Protein AF-R1CR45-F1 (afdb_monomer_lite)

Organism: NCBI:txid1304284

Secondary structure (DSSP, 8-state):
------EEEEE-----HHHHHHHHHHHHHHHHHHHSGGGHHHHHHHHHH-SSHHHHHHHHHHHHHHHHHS--SS-HHHHHHHHHHHHHHHHHS-GGGHHHHHHHHHHHHHHHHHTTTSSEEEEEEEEEETTEEP-B--SS-GGG-B--EEEEEE-SSEEEEEEEESSGGG--HHHHHHHHHHHHHHHHTT-SSEEEEEEEESS-HHHHHHHHHHSSS--TTSEEE-HHHHHHHHHTPPP-

Foldseek 3Di:
DDDQKDKDWADDPDDDPLCVVLLVLLLQLLVLCLVPVVCLLVLLVVLVQPLFLVSCVVCVVVSVVVVVPDPDPTDPVSVVSNSVSVNVSSVPDHGVCSQVSSQSSQLSNVCVQQVPVAPDKDAQTWIAINNRTQKDADPVDRVLIDGTFGIWGDDQAETETEHEHQALVPDALSNLVSLVSVVVVCVVSCNHNYYAGAYEYQADLVRNVVSVVVRVHDCVRHDGYYNVNSSVSSVPRDDD

Structure (mmCIF, N/CA/C/O backbone):
data_AF-R1CR45-F1
#
_entry.id   AF-R1CR45-F1
#
loop_
_atom_site.group_PDB
_atom_site.id
_atom_site.type_symbol
_atom_site.label_atom_id
_atom_site.label_alt_id
_atom_site.label_comp_id
_atom_site.label_asym_id
_atom_site.label_entity_id
_atom_site.label_seq_id
_atom_site.pdbx_PDB_ins_code
_atom_site.Cartn_x
_atom_site.Cartn_y
_atom_site.Cartn_z
_atom_site.occupancy
_atom_site.B_iso_or_equiv
_atom_site.auth_seq_id
_atom_site.auth_comp_id
_atom_site.auth_asym_id
_atom_site.auth_atom_id
_atom_site.pdbx_PDB_model_num
ATOM 1 N N . MET A 1 1 ? -22.888 -12.635 28.099 1.00 44.19 1 MET A N 1
ATOM 2 C CA . MET A 1 1 ? -22.660 -12.753 26.644 1.00 44.19 1 MET A CA 1
ATOM 3 C C . MET A 1 1 ? -22.444 -11.341 26.140 1.00 44.19 1 MET A C 1
ATOM 5 O O . MET A 1 1 ? -23.330 -10.531 26.352 1.00 44.19 1 MET A O 1
ATOM 9 N N . GLY A 1 2 ? -21.248 -11.006 25.651 1.00 53.41 2 GLY A N 1
ATOM 10 C CA . GLY A 1 2 ? -20.983 -9.664 25.122 1.00 53.41 2 GLY A CA 1
ATOM 11 C C . GLY A 1 2 ? -21.706 -9.477 23.794 1.00 53.41 2 GLY A C 1
ATOM 12 O O . GLY A 1 2 ? -21.751 -10.423 23.004 1.00 53.41 2 GLY A O 1
ATOM 13 N N . ASP A 1 3 ? -22.284 -8.297 23.580 1.00 60.06 3 ASP A N 1
ATOM 14 C CA . ASP A 1 3 ? -22.956 -7.953 22.331 1.00 60.06 3 ASP A CA 1
ATOM 15 C C . ASP A 1 3 ? -22.027 -8.225 21.144 1.00 60.06 3 ASP A C 1
ATOM 17 O O . ASP A 1 3 ? -20.856 -7.835 21.127 1.00 60.06 3 ASP A O 1
ATOM 21 N N . ILE A 1 4 ? -22.538 -8.965 20.162 1.00 74.00 4 ILE A N 1
ATOM 22 C CA . ILE A 1 4 ? -21.784 -9.293 18.956 1.00 74.00 4 ILE A CA 1
ATOM 23 C C . ILE A 1 4 ? -21.681 -8.010 18.133 1.00 74.00 4 ILE A C 1
ATOM 25 O O . ILE A 1 4 ? -22.675 -7.555 17.574 1.00 74.00 4 ILE A O 1
ATOM 29 N N . CYS A 1 5 ? -20.483 -7.433 18.046 1.00 85.00 5 CYS A N 1
ATOM 30 C CA . CYS A 1 5 ? -20.237 -6.310 17.150 1.00 85.00 5 CYS A CA 1
ATOM 31 C C . CYS A 1 5 ? -20.345 -6.765 15.681 1.00 85.00 5 CYS A C 1
ATOM 33 O O . CYS A 1 5 ? -19.712 -7.747 15.281 1.00 85.00 5 CYS A O 1
ATOM 35 N N . ASP A 1 6 ? -21.151 -6.061 14.880 1.00 92.44 6 ASP A N 1
ATOM 36 C CA . ASP A 1 6 ? -21.314 -6.334 13.447 1.00 92.44 6 ASP A CA 1
ATOM 37 C C . ASP A 1 6 ? -20.309 -5.508 12.638 1.00 92.44 6 ASP A C 1
ATOM 39 O O . ASP A 1 6 ? -20.413 -4.283 12.570 1.00 92.44 6 ASP A O 1
ATOM 43 N N . VAL A 1 7 ? -19.340 -6.181 12.014 1.00 95.62 7 VAL A N 1
ATOM 44 C CA . VAL A 1 7 ? -18.328 -5.555 11.148 1.00 95.62 7 VAL A CA 1
ATOM 45 C C . VAL A 1 7 ? -18.508 -6.021 9.712 1.00 95.62 7 VAL A C 1
ATOM 47 O O . VAL A 1 7 ? -18.335 -7.204 9.417 1.00 95.62 7 VAL A O 1
ATOM 50 N N . LYS A 1 8 ? -18.807 -5.103 8.795 1.00 96.50 8 LYS A N 1
ATOM 51 C CA . LYS A 1 8 ? -18.990 -5.395 7.367 1.00 96.50 8 LYS A CA 1
ATOM 52 C C . LYS A 1 8 ? -17.993 -4.622 6.518 1.00 96.50 8 LYS A C 1
ATOM 54 O O . LYS A 1 8 ? -17.659 -3.476 6.822 1.00 96.50 8 LYS A O 1
ATOM 59 N N . PHE A 1 9 ? -17.569 -5.256 5.431 1.00 96.69 9 PHE A N 1
ATOM 60 C CA . PHE A 1 9 ? -16.786 -4.631 4.374 1.00 96.69 9 PHE A CA 1
ATOM 61 C C . PHE A 1 9 ? -17.651 -4.542 3.125 1.00 96.69 9 PHE A C 1
ATOM 63 O O . PHE A 1 9 ? -18.264 -5.532 2.729 1.00 96.69 9 PHE A O 1
ATOM 70 N N . GLN A 1 10 ? -17.732 -3.351 2.543 1.00 95.56 10 GLN A N 1
ATOM 71 C CA . GLN A 1 10 ? -18.420 -3.133 1.277 1.00 95.56 10 GLN A CA 1
ATOM 72 C C . GLN A 1 10 ? -17.378 -2.775 0.221 1.00 95.56 10 GLN A C 1
ATOM 74 O O . GLN A 1 10 ? -16.795 -1.688 0.262 1.00 95.56 10 GLN A O 1
ATOM 79 N N . GLU A 1 11 ? -17.137 -3.705 -0.700 1.00 89.19 11 GLU A N 1
ATOM 80 C CA . GLU A 1 11 ? -16.249 -3.500 -1.842 1.00 89.19 11 GLU A CA 1
ATOM 81 C C . GLU A 1 11 ? -16.808 -2.426 -2.778 1.00 89.19 11 GLU A C 1
ATOM 83 O O . GLU A 1 11 ? -18.020 -2.296 -2.978 1.00 89.19 11 GLU A O 1
ATOM 88 N N . LEU A 1 12 ? -15.903 -1.627 -3.337 1.00 80.56 12 LEU A N 1
ATOM 89 C CA . LEU A 1 12 ? -16.226 -0.667 -4.380 1.00 80.56 12 LEU A CA 1
ATOM 90 C C . LEU A 1 12 ? -15.736 -1.247 -5.705 1.00 80.56 12 LEU A C 1
ATOM 92 O O . LEU A 1 12 ? -14.581 -1.070 -6.085 1.00 80.56 12 LEU A O 1
ATOM 96 N N . ASP A 1 13 ? -16.625 -1.959 -6.393 1.00 55.78 13 ASP A N 1
ATOM 97 C CA . ASP A 1 13 ? -16.358 -2.652 -7.659 1.00 55.78 13 ASP A CA 1
ATOM 98 C C . ASP A 1 13 ? -16.165 -1.693 -8.844 1.00 55.78 13 ASP A C 1
ATOM 100 O O . ASP A 1 13 ? -16.895 -1.737 -9.831 1.00 55.78 13 ASP A O 1
ATOM 104 N N . TYR A 1 14 ? -15.177 -0.799 -8.793 1.00 57.75 14 TYR A N 1
ATOM 105 C CA . TYR A 1 14 ? -14.878 0.077 -9.925 1.00 57.75 14 TYR A CA 1
ATOM 106 C C . TYR A 1 14 ? -13.377 0.307 -10.085 1.00 57.75 14 TYR A C 1
ATOM 108 O O . TYR A 1 14 ? -12.832 1.349 -9.726 1.00 57.75 14 TYR A O 1
ATOM 116 N N . LEU A 1 15 ? -12.706 -0.652 -10.729 1.00 63.34 15 LEU A N 1
ATOM 117 C CA . LEU A 1 15 ? -11.542 -0.311 -11.543 1.00 63.34 15 LEU A CA 1
ATOM 118 C C . LEU A 1 15 ? -12.044 0.192 -12.905 1.00 63.34 15 LEU A C 1
ATOM 120 O O . LEU A 1 15 ? -12.766 -0.552 -13.586 1.00 63.34 15 LEU A O 1
ATOM 124 N N . PRO A 1 16 ? -11.666 1.415 -13.320 1.00 65.00 16 PRO A N 1
ATOM 125 C CA . PRO A 1 16 ? -11.891 1.898 -14.677 1.00 65.00 16 PRO A CA 1
ATOM 126 C C . PRO A 1 16 ? -11.477 0.860 -15.731 1.00 65.00 16 PRO A C 1
ATOM 128 O O . PRO A 1 16 ? -10.533 0.090 -15.531 1.00 65.00 16 PRO A O 1
ATOM 131 N N . ILE A 1 17 ? -12.211 0.798 -16.846 1.00 67.25 17 ILE A N 1
ATOM 132 C CA . ILE A 1 17 ? -12.040 -0.235 -17.887 1.00 67.25 17 ILE A CA 1
ATOM 133 C C . ILE A 1 17 ? -10.598 -0.265 -18.421 1.00 67.25 17 ILE A C 1
ATOM 135 O O . ILE A 1 17 ? -10.048 -1.337 -18.665 1.00 67.25 17 ILE A O 1
ATOM 139 N N . ASP A 1 18 ? -9.968 0.900 -18.543 1.00 69.38 18 ASP A N 1
ATOM 140 C CA . ASP A 1 18 ? -8.575 1.066 -18.964 1.00 69.38 18 ASP A CA 1
ATOM 141 C C . ASP A 1 18 ? -7.551 0.558 -17.930 1.00 69.38 18 ASP A C 1
ATOM 143 O O . ASP A 1 18 ? -6.447 0.159 -18.300 1.00 69.38 18 ASP A O 1
ATOM 147 N N . ILE A 1 19 ? -7.926 0.484 -16.649 1.00 72.50 19 ILE A N 1
ATOM 148 C CA . ILE A 1 19 ? -7.092 -0.050 -15.564 1.00 72.50 19 ILE A CA 1
ATOM 149 C C . ILE A 1 19 ? -7.188 -1.577 -15.465 1.00 72.50 19 ILE A C 1
ATOM 151 O O . ILE A 1 19 ? -6.192 -2.222 -15.123 1.00 72.50 19 ILE A O 1
ATOM 155 N N . ARG A 1 20 ? -8.326 -2.185 -15.838 1.00 74.81 20 ARG A N 1
ATOM 156 C CA . ARG A 1 20 ? -8.496 -3.656 -15.837 1.00 74.81 20 ARG A CA 1
ATOM 157 C C . ARG A 1 20 ? -7.417 -4.373 -16.648 1.00 74.81 20 ARG A C 1
ATOM 159 O O . ARG A 1 20 ? -7.014 -5.479 -16.297 1.00 74.81 20 ARG A O 1
ATOM 166 N N . TYR A 1 21 ? -6.910 -3.730 -17.699 1.00 72.44 21 TYR A N 1
ATOM 167 C CA . TYR A 1 21 ? -5.845 -4.281 -18.531 1.00 72.44 21 TYR A CA 1
ATOM 168 C C . TYR A 1 21 ? -4.534 -4.521 -17.753 1.00 72.44 21 TYR A C 1
ATOM 170 O O . TYR A 1 21 ? -3.822 -5.490 -18.021 1.00 72.44 21 TYR A O 1
ATOM 178 N N . PHE A 1 22 ? -4.218 -3.688 -16.757 1.00 83.88 22 PHE A N 1
ATOM 179 C CA . PHE A 1 22 ? -2.992 -3.822 -15.958 1.00 83.88 22 PHE A CA 1
ATOM 180 C C . PHE A 1 22 ? -3.184 -4.633 -14.674 1.00 83.88 22 PHE A C 1
ATOM 182 O O . PHE A 1 22 ? -2.195 -5.003 -14.041 1.00 83.88 22 PHE A O 1
ATOM 189 N N . ASP A 1 23 ? -4.427 -4.967 -14.323 1.00 88.19 23 ASP A N 1
ATOM 190 C CA . ASP A 1 23 ? -4.768 -5.735 -13.124 1.00 88.19 23 ASP A CA 1
ATOM 191 C C . ASP A 1 23 ? -4.048 -7.088 -13.081 1.00 88.19 23 ASP A C 1
ATOM 193 O O . ASP A 1 23 ? -3.331 -7.407 -12.132 1.00 88.19 23 ASP A O 1
ATOM 197 N N . LYS A 1 24 ? -4.145 -7.846 -14.181 1.00 90.75 24 LYS A N 1
ATOM 198 C CA . LYS A 1 24 ? -3.493 -9.153 -14.323 1.00 90.75 24 LYS A CA 1
ATOM 199 C C . LYS A 1 24 ? -1.975 -9.059 -14.160 1.00 90.75 24 LYS A C 1
ATOM 201 O O . LYS A 1 24 ? -1.372 -9.898 -13.500 1.00 90.75 24 LYS A O 1
ATOM 206 N N . ARG A 1 25 ? -1.354 -8.027 -14.735 1.00 92.94 25 ARG A N 1
ATOM 207 C CA . ARG A 1 25 ? 0.098 -7.817 -14.645 1.00 92.94 25 ARG A CA 1
ATOM 208 C C . ARG A 1 25 ? 0.526 -7.467 -13.223 1.00 92.94 25 ARG A C 1
ATOM 210 O O . ARG A 1 25 ? 1.499 -8.024 -12.725 1.00 92.94 25 ARG A O 1
ATOM 217 N N . ALA A 1 26 ? -0.236 -6.612 -12.541 1.00 95.44 26 ALA A N 1
ATOM 218 C CA . ALA A 1 26 ? 0.025 -6.271 -11.148 1.00 95.44 26 ALA A CA 1
ATOM 219 C C . ALA A 1 26 ? -0.078 -7.505 -10.232 1.00 95.44 26 ALA A C 1
ATOM 221 O O . ALA A 1 26 ? 0.800 -7.720 -9.396 1.00 95.44 26 ALA A O 1
ATOM 222 N N . ARG A 1 27 ? -1.081 -8.368 -10.453 1.00 95.06 27 ARG A N 1
ATOM 223 C CA . ARG A 1 27 ? -1.223 -9.659 -9.757 1.00 95.06 27 ARG A CA 1
ATOM 224 C C . ARG A 1 27 ? -0.060 -10.613 -10.032 1.00 95.06 27 ARG A C 1
ATOM 226 O O . ARG A 1 27 ? 0.447 -11.218 -9.092 1.00 95.06 27 ARG A O 1
ATOM 233 N N . ASN A 1 28 ? 0.391 -10.724 -11.284 1.00 95.38 28 ASN A N 1
ATOM 234 C CA . ASN A 1 28 ? 1.543 -11.558 -11.641 1.00 95.38 28 ASN A CA 1
ATOM 235 C C . ASN A 1 28 ? 2.809 -11.106 -10.900 1.00 95.38 28 ASN A C 1
ATOM 237 O O . ASN A 1 28 ? 3.480 -11.921 -10.269 1.00 95.38 28 ASN A O 1
ATOM 241 N N . ILE A 1 29 ? 3.098 -9.800 -10.918 1.00 97.31 29 ILE A N 1
ATOM 242 C CA . ILE A 1 29 ? 4.229 -9.212 -10.184 1.00 97.31 29 ILE A CA 1
ATOM 243 C C . ILE A 1 29 ? 4.114 -9.524 -8.688 1.00 97.31 29 ILE A C 1
ATOM 245 O O . ILE A 1 29 ? 5.088 -9.947 -8.064 1.00 97.31 29 ILE A O 1
ATOM 249 N N . ALA A 1 30 ? 2.922 -9.352 -8.115 1.00 96.81 30 ALA A N 1
ATOM 250 C CA . ALA A 1 30 ? 2.678 -9.640 -6.710 1.00 96.81 30 ALA A CA 1
ATOM 251 C C . ALA A 1 30 ? 2.863 -11.122 -6.354 1.00 96.81 30 ALA A C 1
ATOM 253 O O . ALA A 1 30 ? 3.394 -11.408 -5.281 1.00 96.81 30 ALA A O 1
ATOM 254 N N . SER A 1 31 ? 2.464 -12.055 -7.226 1.00 95.25 31 SER A N 1
ATOM 255 C CA . SER A 1 31 ? 2.688 -13.498 -7.032 1.00 95.25 31 SER A CA 1
ATOM 256 C C . SER A 1 31 ? 4.176 -13.814 -6.945 1.00 95.25 31 SER A C 1
ATOM 258 O O . SER A 1 31 ? 4.618 -14.394 -5.959 1.00 95.25 31 SER A O 1
ATOM 260 N N . ILE A 1 32 ? 4.968 -13.323 -7.907 1.00 95.69 32 ILE A N 1
ATOM 261 C CA . ILE A 1 32 ? 6.421 -13.550 -7.949 1.00 95.69 32 ILE A CA 1
ATOM 262 C C . ILE A 1 32 ? 7.095 -13.053 -6.658 1.00 95.69 32 ILE A C 1
ATOM 264 O O . ILE A 1 32 ? 7.976 -13.715 -6.111 1.00 95.69 32 ILE A O 1
ATOM 268 N N . VAL A 1 33 ? 6.674 -11.893 -6.142 1.00 95.56 33 VAL A N 1
ATOM 269 C CA . VAL A 1 33 ? 7.218 -11.337 -4.890 1.00 95.56 33 VAL A CA 1
ATOM 270 C C . VAL A 1 33 ? 6.751 -12.105 -3.652 1.00 95.56 33 VAL A C 1
ATOM 272 O O . VAL A 1 33 ? 7.513 -12.206 -2.696 1.00 95.56 33 VAL A O 1
ATOM 275 N N . ASN A 1 34 ? 5.536 -12.654 -3.645 1.00 93.25 34 ASN A N 1
ATOM 276 C CA . ASN A 1 34 ? 5.071 -13.492 -2.537 1.00 93.25 34 ASN A CA 1
ATOM 277 C C . ASN A 1 34 ? 5.751 -14.875 -2.527 1.00 93.25 34 ASN A C 1
ATOM 279 O O . ASN A 1 34 ? 5.965 -15.425 -1.452 1.00 93.25 34 ASN A O 1
ATOM 283 N N . GLU A 1 35 ? 6.154 -15.402 -3.689 1.00 92.69 35 GLU A N 1
ATOM 284 C CA . GLU A 1 35 ? 6.944 -16.639 -3.811 1.00 92.69 35 GLU A CA 1
ATOM 285 C C . GLU A 1 35 ? 8.398 -16.472 -3.326 1.00 92.69 35 GLU A C 1
ATOM 287 O O . GLU A 1 35 ? 8.987 -17.407 -2.786 1.00 92.69 35 GLU A O 1
ATOM 292 N N . ASP A 1 36 ? 8.991 -15.284 -3.489 1.00 92.56 36 ASP A N 1
ATOM 293 C CA . ASP A 1 36 ? 10.288 -14.929 -2.897 1.00 92.56 36 ASP A CA 1
ATOM 294 C C . ASP A 1 36 ? 10.225 -13.536 -2.239 1.00 92.56 36 ASP A C 1
ATOM 296 O O . ASP A 1 36 ? 10.583 -12.528 -2.864 1.00 92.56 36 ASP A O 1
ATOM 300 N N . PRO A 1 37 ? 9.838 -13.450 -0.948 1.00 91.69 37 PRO A N 1
ATOM 301 C CA . PRO A 1 37 ? 9.696 -12.184 -0.222 1.00 91.69 37 PRO A CA 1
ATOM 302 C C . PRO A 1 37 ? 10.946 -11.296 -0.199 1.00 91.69 37 PRO A C 1
ATOM 304 O O . PRO A 1 37 ? 10.861 -10.092 0.066 1.00 91.69 37 PRO A O 1
ATOM 307 N N . LYS A 1 38 ? 12.138 -11.842 -0.483 1.00 91.12 38 LYS A N 1
ATOM 308 C CA . LYS A 1 38 ? 13.369 -11.040 -0.590 1.00 91.12 38 LYS A CA 1
ATOM 309 C C . LYS A 1 38 ? 13.331 -10.112 -1.806 1.00 91.12 38 LYS A C 1
ATOM 311 O O . LYS A 1 38 ? 14.014 -9.082 -1.796 1.00 91.12 38 LYS A O 1
ATOM 316 N N . LEU A 1 39 ? 12.528 -10.440 -2.820 1.00 94.31 39 LEU A N 1
ATOM 317 C CA . LEU A 1 39 ? 12.306 -9.613 -4.001 1.00 94.31 39 LEU A CA 1
ATOM 318 C C . LEU A 1 39 ? 11.512 -8.343 -3.700 1.00 94.31 39 LEU A C 1
ATOM 320 O O . LEU A 1 39 ? 11.612 -7.396 -4.480 1.00 94.31 39 LEU A O 1
ATOM 324 N N . LEU A 1 40 ? 10.829 -8.242 -2.550 1.00 95.94 40 LEU A N 1
ATOM 325 C CA . LEU A 1 40 ? 10.155 -7.001 -2.161 1.00 95.94 40 LEU A CA 1
ATOM 326 C C . LEU A 1 40 ? 11.134 -5.821 -2.167 1.00 95.94 40 LEU A C 1
ATOM 328 O O . LEU A 1 40 ? 10.781 -4.743 -2.625 1.00 95.94 40 LEU A O 1
ATOM 332 N N . LYS A 1 41 ? 12.394 -6.025 -1.753 1.00 94.25 41 LYS A N 1
ATOM 333 C CA . LYS A 1 41 ? 13.409 -4.963 -1.794 1.00 94.25 41 LYS A CA 1
ATOM 334 C C . LYS A 1 41 ? 13.682 -4.467 -3.219 1.00 94.25 41 LYS A C 1
ATOM 336 O O . LYS A 1 41 ? 13.771 -3.257 -3.420 1.00 94.25 41 LYS A O 1
ATOM 341 N N . VAL A 1 42 ? 13.805 -5.390 -4.177 1.00 95.12 42 VAL A N 1
ATOM 342 C CA . VAL A 1 42 ? 14.004 -5.082 -5.605 1.00 95.12 42 VAL A CA 1
ATOM 343 C C . VAL A 1 42 ? 12.788 -4.338 -6.147 1.00 95.12 42 VAL A C 1
ATOM 345 O O . VAL A 1 42 ? 12.936 -3.289 -6.770 1.00 95.12 42 VAL A O 1
ATOM 348 N N . LEU A 1 43 ? 11.589 -4.845 -5.850 1.00 97.38 43 LEU A N 1
ATOM 349 C CA . LEU A 1 43 ? 10.337 -4.228 -6.267 1.00 97.38 43 LEU A CA 1
ATOM 350 C C . LEU A 1 43 ? 10.194 -2.810 -5.698 1.00 97.38 43 LEU A C 1
ATOM 352 O O . LEU A 1 43 ? 9.872 -1.890 -6.440 1.00 97.38 43 LEU A O 1
ATOM 356 N N . SER A 1 44 ? 10.472 -2.604 -4.409 1.00 97.56 44 SER A N 1
ATOM 357 C CA . SER A 1 44 ? 10.426 -1.278 -3.787 1.00 97.56 44 SER A CA 1
ATOM 358 C C . SER A 1 44 ? 11.379 -0.298 -4.466 1.00 97.56 44 SER A C 1
ATOM 360 O O . SER A 1 44 ? 10.983 0.821 -4.774 1.00 97.56 44 SER A O 1
ATOM 362 N N . GLU A 1 45 ? 12.626 -0.714 -4.719 1.00 95.62 45 GLU A N 1
ATOM 363 C CA . GLU A 1 45 ? 13.622 0.109 -5.419 1.00 95.62 45 GLU A CA 1
ATOM 364 C C . GLU A 1 45 ? 13.116 0.502 -6.814 1.00 95.62 45 GLU A C 1
ATOM 366 O O . GLU A 1 45 ? 13.170 1.675 -7.178 1.00 95.62 45 GLU A O 1
ATOM 371 N N . PHE A 1 46 ? 12.552 -0.453 -7.556 1.00 97.50 46 PHE A N 1
ATOM 372 C CA . PHE A 1 46 ? 11.978 -0.207 -8.875 1.00 97.50 46 PHE A CA 1
ATOM 373 C C . PHE A 1 46 ? 10.790 0.768 -8.825 1.00 97.50 46 PHE A C 1
ATOM 375 O O . PHE A 1 46 ? 10.798 1.791 -9.510 1.00 97.50 46 PHE A O 1
ATOM 382 N N . LEU A 1 47 ? 9.776 0.490 -7.998 1.00 97.81 47 LEU A N 1
ATOM 383 C CA . LEU A 1 47 ? 8.550 1.292 -7.947 1.00 97.81 47 LEU A CA 1
ATOM 384 C C . LEU A 1 47 ? 8.798 2.704 -7.406 1.00 97.81 47 LEU A C 1
ATOM 386 O O . LEU A 1 47 ? 8.084 3.626 -7.793 1.00 97.81 47 LEU A O 1
ATOM 390 N N . LEU A 1 48 ? 9.789 2.910 -6.538 1.00 97.00 48 LEU A N 1
ATOM 391 C CA . LEU A 1 48 ? 10.173 4.249 -6.075 1.00 97.00 48 LEU A CA 1
ATOM 392 C C . LEU A 1 48 ? 10.947 5.029 -7.148 1.00 97.00 48 LEU A C 1
ATOM 394 O O . LEU A 1 48 ? 10.791 6.242 -7.252 1.00 97.00 48 LEU A O 1
ATOM 398 N N . LEU A 1 49 ? 11.754 4.342 -7.960 1.00 96.56 49 LEU A N 1
ATOM 399 C CA . LEU A 1 49 ? 12.595 4.964 -8.980 1.00 96.56 49 LEU A CA 1
ATOM 400 C C . LEU A 1 49 ? 11.827 5.337 -10.255 1.00 96.56 49 LEU A C 1
ATOM 402 O O . LEU A 1 49 ? 12.034 6.406 -10.833 1.00 96.56 49 LEU A O 1
ATOM 406 N N . PHE A 1 50 ? 10.954 4.444 -10.713 1.00 97.31 50 PHE A N 1
ATOM 407 C CA . PHE A 1 50 ? 10.281 4.546 -12.003 1.00 97.31 50 PHE A CA 1
ATOM 408 C C . PHE A 1 50 ? 8.855 5.072 -11.839 1.00 97.31 50 PHE A C 1
ATOM 410 O O . PHE A 1 50 ? 7.869 4.345 -11.968 1.00 97.31 50 PHE A O 1
ATOM 417 N N . THR A 1 51 ? 8.767 6.370 -11.550 1.00 95.88 51 THR A N 1
ATOM 418 C CA . THR A 1 51 ? 7.510 7.119 -11.377 1.00 95.88 51 THR A CA 1
ATOM 419 C C . THR A 1 51 ? 6.857 7.543 -12.694 1.00 95.88 51 THR A C 1
ATOM 421 O O . THR A 1 51 ? 5.684 7.895 -12.695 1.00 95.88 51 THR A O 1
ATOM 424 N N . ASN A 1 52 ? 7.599 7.511 -13.805 1.00 95.62 52 ASN A N 1
ATOM 425 C CA . ASN A 1 52 ? 7.123 7.840 -15.149 1.00 95.62 52 ASN A CA 1
ATOM 426 C C . ASN A 1 52 ? 7.969 7.127 -16.229 1.00 95.62 52 ASN A C 1
ATOM 428 O O . ASN A 1 52 ? 9.036 6.562 -15.955 1.00 95.62 52 ASN A O 1
ATOM 432 N N . LYS A 1 53 ? 7.502 7.169 -17.478 1.00 94.31 53 LYS A N 1
ATOM 433 C CA . LYS A 1 53 ? 8.119 6.575 -18.672 1.00 94.31 53 LYS A CA 1
ATOM 434 C C . LYS A 1 53 ? 9.473 7.166 -19.001 1.00 94.31 53 LYS A C 1
ATOM 436 O O . LYS A 1 53 ? 10.328 6.440 -19.501 1.00 94.31 53 LYS A O 1
ATOM 441 N N . ILE A 1 54 ? 9.664 8.463 -18.774 1.00 95.31 54 ILE A N 1
ATOM 442 C CA . ILE A 1 54 ? 10.923 9.149 -19.081 1.00 95.31 54 ILE A CA 1
ATOM 443 C C . ILE A 1 54 ? 12.034 8.567 -18.201 1.00 95.31 54 ILE A C 1
ATOM 445 O O . ILE A 1 54 ? 13.066 8.127 -18.715 1.00 95.31 54 ILE A O 1
ATOM 449 N N . ASN A 1 55 ? 11.783 8.461 -16.895 1.00 94.25 55 ASN A N 1
ATOM 450 C CA . ASN A 1 55 ? 12.682 7.830 -15.930 1.00 94.25 55 ASN A CA 1
ATOM 451 C C . ASN A 1 55 ? 12.929 6.358 -16.273 1.00 94.25 55 ASN A C 1
ATOM 453 O O . ASN A 1 55 ? 14.071 5.903 -16.247 1.00 94.25 55 ASN A O 1
ATOM 457 N N . PHE A 1 56 ? 11.878 5.620 -16.638 1.00 97.25 56 PHE A N 1
ATOM 458 C CA . PHE A 1 56 ? 11.995 4.220 -17.046 1.00 97.25 56 PHE A CA 1
ATOM 459 C C . PHE A 1 56 ? 12.898 4.038 -18.271 1.00 97.25 56 PHE A C 1
ATOM 461 O O . PHE A 1 56 ? 13.910 3.345 -18.188 1.00 97.25 56 PHE A O 1
ATOM 468 N N . LYS A 1 57 ? 12.603 4.720 -19.383 1.00 95.94 57 LYS A N 1
ATOM 469 C CA . LYS A 1 57 ? 13.361 4.590 -20.638 1.00 95.94 57 LYS A CA 1
ATOM 470 C C . LYS A 1 57 ? 14.831 4.978 -20.484 1.00 95.94 57 LYS A C 1
ATOM 472 O O . LYS A 1 57 ? 15.694 4.325 -21.059 1.00 95.94 57 LYS A O 1
ATOM 477 N N . SER A 1 58 ? 15.115 6.022 -19.708 1.00 96.38 58 SER A N 1
ATOM 478 C CA . SER A 1 58 ? 16.479 6.534 -19.541 1.00 96.38 58 SER A CA 1
ATOM 479 C C . SER A 1 58 ? 17.332 5.724 -18.561 1.00 96.38 58 SER A C 1
ATOM 481 O O . SER A 1 58 ? 18.551 5.691 -18.711 1.00 96.38 58 SER A O 1
ATOM 483 N N . ARG A 1 59 ? 16.731 5.070 -17.554 1.00 97.00 59 ARG A N 1
ATOM 484 C CA . ARG A 1 59 ? 17.490 4.481 -16.432 1.00 97.00 59 ARG A CA 1
ATOM 485 C C . ARG A 1 59 ? 17.342 2.970 -16.279 1.00 97.00 59 ARG A C 1
ATOM 487 O O . ARG A 1 59 ? 18.147 2.382 -15.562 1.00 97.00 59 ARG A O 1
ATOM 494 N N . PHE A 1 60 ? 16.376 2.328 -16.943 1.00 96.94 60 PHE A N 1
ATOM 495 C CA . PHE A 1 60 ? 16.112 0.894 -16.758 1.00 96.94 60 PHE A CA 1
ATOM 496 C C . PHE A 1 60 ? 17.330 0.012 -17.051 1.00 96.94 60 PHE A C 1
ATOM 498 O O . PHE A 1 60 ? 17.650 -0.859 -16.247 1.00 96.94 60 PHE A O 1
ATOM 505 N N . LYS A 1 61 ? 18.038 0.258 -18.165 1.00 95.94 61 LYS A N 1
ATOM 506 C CA . LYS A 1 61 ? 19.224 -0.528 -18.544 1.00 95.94 61 LYS A CA 1
ATOM 507 C C . LYS A 1 61 ? 20.284 -0.504 -17.439 1.00 95.94 61 LYS A C 1
ATOM 509 O O . LYS A 1 61 ? 20.689 -1.559 -16.964 1.00 95.94 61 LYS A O 1
ATOM 514 N N . LYS A 1 62 ? 20.638 0.698 -16.975 1.00 95.19 62 LYS A N 1
ATOM 515 C CA . LYS A 1 62 ? 21.605 0.899 -15.892 1.00 95.19 62 LYS A CA 1
ATOM 516 C C . LYS A 1 62 ? 21.145 0.245 -14.585 1.00 95.19 62 LYS A C 1
ATOM 518 O O . LYS A 1 62 ? 21.920 -0.456 -13.953 1.00 95.19 62 LYS A O 1
ATOM 523 N N . TRP A 1 63 ? 19.877 0.419 -14.207 1.00 95.38 63 TRP A N 1
ATOM 524 C CA . TRP A 1 63 ? 19.310 -0.218 -13.012 1.00 95.38 63 TRP A CA 1
ATOM 525 C C . TRP A 1 63 ? 19.394 -1.752 -13.076 1.00 95.38 63 TRP A C 1
ATOM 527 O O . TRP A 1 63 ? 19.766 -2.394 -12.096 1.00 95.38 63 TRP A O 1
ATOM 537 N N . LYS A 1 64 ? 19.095 -2.348 -14.238 1.00 94.06 64 LYS A N 1
ATOM 538 C CA . LYS A 1 64 ? 19.185 -3.799 -14.449 1.00 94.06 64 LYS A CA 1
ATOM 539 C C . LYS A 1 64 ? 20.631 -4.300 -14.346 1.00 94.06 64 LYS A C 1
ATOM 541 O O . LYS A 1 64 ? 20.864 -5.319 -13.704 1.00 94.06 64 LYS A O 1
ATOM 546 N N . GLU A 1 65 ? 21.584 -3.590 -14.949 1.00 91.81 65 GLU A N 1
ATOM 547 C CA . GLU A 1 65 ? 23.018 -3.905 -14.860 1.00 91.81 65 GLU A CA 1
ATOM 548 C C . GLU A 1 65 ? 23.515 -3.825 -13.408 1.00 91.81 65 GLU A C 1
ATOM 550 O O . GLU A 1 65 ? 24.156 -4.753 -12.919 1.00 91.81 65 GLU A O 1
ATOM 555 N N . GLU A 1 66 ? 23.145 -2.768 -12.678 1.00 90.00 66 GLU A N 1
ATOM 556 C CA . GLU A 1 66 ? 23.485 -2.602 -11.260 1.00 90.00 66 GLU A CA 1
ATOM 557 C C . GLU A 1 66 ? 22.929 -3.739 -10.396 1.00 90.00 66 GLU A C 1
ATOM 559 O O . GLU A 1 66 ? 23.627 -4.224 -9.507 1.00 90.00 66 GLU A O 1
ATOM 564 N N . LEU A 1 67 ? 21.709 -4.214 -10.664 1.00 87.19 67 LEU A N 1
ATOM 565 C CA . LEU A 1 67 ? 21.138 -5.352 -9.940 1.00 87.19 67 LEU A CA 1
ATOM 566 C C . LEU A 1 67 ? 21.922 -6.651 -10.141 1.00 87.19 67 LEU A C 1
ATOM 568 O O . LEU A 1 67 ? 22.084 -7.401 -9.179 1.00 87.19 67 LEU A O 1
ATOM 572 N N . GLN A 1 68 ? 22.418 -6.911 -11.353 1.00 80.75 68 GLN A N 1
ATOM 573 C CA . GLN A 1 68 ? 23.179 -8.126 -11.669 1.00 80.75 68 GLN A CA 1
ATOM 574 C C . GLN A 1 68 ? 24.532 -8.183 -10.951 1.00 80.75 68 GLN A C 1
ATOM 576 O O . GLN A 1 68 ? 25.036 -9.270 -10.671 1.00 80.75 68 GLN A O 1
ATOM 581 N N . LEU A 1 69 ? 25.109 -7.025 -10.621 1.00 79.19 69 LEU A N 1
ATOM 582 C CA . LEU A 1 69 ? 26.377 -6.931 -9.893 1.00 79.19 69 LEU A CA 1
ATOM 583 C C . LEU A 1 69 ? 26.232 -7.251 -8.400 1.00 79.19 69 LEU A C 1
ATOM 585 O O . LEU A 1 69 ? 27.220 -7.565 -7.731 1.00 79.19 69 LEU A O 1
ATOM 589 N N . ILE A 1 70 ? 25.018 -7.183 -7.850 1.00 75.00 70 ILE A N 1
ATOM 590 C CA . ILE A 1 70 ? 24.801 -7.438 -6.429 1.00 75.00 70 ILE A CA 1
ATOM 591 C C . ILE A 1 70 ? 24.632 -8.946 -6.226 1.00 75.00 70 ILE A C 1
ATOM 593 O O . ILE A 1 70 ? 23.626 -9.533 -6.619 1.00 75.00 70 ILE A O 1
ATOM 597 N N . LYS A 1 71 ? 25.580 -9.579 -5.521 1.00 63.16 71 LYS A N 1
ATOM 598 C CA . LYS A 1 71 ? 25.383 -10.930 -4.972 1.00 63.16 71 LYS A CA 1
ATOM 599 C C . LYS A 1 71 ? 24.227 -10.881 -3.978 1.00 63.16 71 LYS A C 1
ATOM 601 O O . LYS A 1 71 ? 24.387 -10.381 -2.864 1.00 63.16 71 LYS A O 1
ATOM 606 N N . ARG A 1 72 ? 23.050 -11.363 -4.371 1.00 66.19 72 ARG A N 1
ATOM 607 C CA . ARG A 1 72 ? 21.870 -11.372 -3.506 1.00 66.19 72 ARG A CA 1
ATOM 608 C C . ARG A 1 72 ? 21.341 -12.801 -3.299 1.00 66.19 72 ARG A C 1
ATOM 610 O O . ARG A 1 72 ? 21.434 -13.622 -4.205 1.00 66.19 72 ARG A O 1
ATOM 617 N N . PRO A 1 73 ? 20.776 -13.113 -2.117 1.00 65.06 73 PRO A N 1
ATOM 618 C CA . PRO A 1 73 ? 20.338 -14.461 -1.751 1.00 65.06 73 PRO A CA 1
ATOM 619 C C . PRO A 1 73 ? 18.905 -14.781 -2.227 1.00 65.06 73 PRO A C 1
ATOM 621 O O . PRO A 1 73 ? 18.117 -15.305 -1.434 1.00 65.06 73 PRO A O 1
ATOM 624 N N . HIS A 1 74 ? 18.533 -14.402 -3.454 1.00 69.62 74 HIS A N 1
ATOM 625 C CA . HIS A 1 74 ? 17.217 -14.703 -4.053 1.00 69.62 74 HIS A CA 1
ATOM 626 C C . HIS A 1 74 ? 17.298 -15.853 -5.049 1.00 69.62 74 HIS A C 1
ATOM 628 O O . HIS A 1 74 ? 18.376 -16.159 -5.562 1.00 69.62 74 HIS A O 1
ATOM 634 N N . ASN A 1 75 ? 16.142 -16.427 -5.381 1.00 78.25 75 ASN A N 1
ATOM 635 C CA . ASN A 1 75 ? 16.040 -17.315 -6.529 1.00 78.25 75 ASN A CA 1
ATOM 636 C C . ASN A 1 75 ? 16.240 -16.506 -7.828 1.00 78.25 75 ASN A C 1
ATOM 638 O O . ASN A 1 75 ? 15.487 -15.570 -8.113 1.00 78.25 75 ASN A O 1
ATOM 642 N N . LYS A 1 76 ? 17.266 -16.866 -8.611 1.00 80.69 76 LYS A N 1
ATOM 643 C CA . LYS A 1 76 ? 17.616 -16.191 -9.868 1.00 80.69 76 LYS A CA 1
ATOM 644 C C . LYS A 1 76 ? 16.455 -16.203 -10.866 1.00 80.69 76 LYS A C 1
ATOM 646 O O . LYS A 1 76 ? 16.175 -15.167 -11.461 1.00 80.69 76 LYS A O 1
ATOM 651 N N . ASP A 1 77 ? 15.728 -17.313 -10.962 1.00 87.12 77 ASP A N 1
ATOM 652 C CA . ASP A 1 77 ? 14.614 -17.455 -11.902 1.00 87.12 77 ASP A CA 1
ATOM 653 C C . ASP A 1 77 ? 13.461 -16.513 -11.542 1.00 87.12 77 ASP A C 1
ATOM 655 O O . ASP A 1 77 ? 12.878 -15.872 -12.415 1.00 87.12 77 ASP A O 1
ATOM 659 N N . ASN A 1 78 ? 13.154 -16.365 -10.248 1.00 90.62 78 ASN A N 1
ATOM 660 C CA . ASN A 1 78 ? 12.110 -15.442 -9.796 1.00 90.62 78 ASN A CA 1
ATOM 661 C C . ASN A 1 78 ? 12.525 -13.979 -9.994 1.00 90.62 78 ASN A C 1
ATOM 663 O O . ASN A 1 78 ? 11.690 -13.146 -10.348 1.00 90.62 78 ASN A O 1
ATOM 667 N N . MET A 1 79 ? 13.811 -13.657 -9.827 1.00 91.75 79 MET A N 1
ATOM 668 C CA . MET A 1 79 ? 14.325 -12.322 -10.132 1.00 91.75 79 MET A CA 1
ATOM 669 C C . MET A 1 79 ? 14.214 -11.996 -11.628 1.00 91.75 79 MET A C 1
ATOM 671 O O . MET A 1 79 ? 13.742 -10.914 -11.978 1.00 91.75 79 MET A O 1
ATOM 675 N N . ASP A 1 80 ? 14.601 -12.921 -12.508 1.00 92.19 80 ASP A N 1
ATOM 676 C CA . ASP A 1 80 ? 14.519 -12.723 -13.958 1.00 92.19 80 ASP A CA 1
ATOM 677 C C . ASP A 1 80 ? 13.058 -12.589 -14.424 1.00 92.19 80 ASP A C 1
ATOM 679 O O . ASP A 1 80 ? 12.739 -11.669 -15.184 1.00 92.19 80 ASP A O 1
ATOM 683 N N . LYS A 1 81 ? 12.146 -13.419 -13.888 1.00 94.94 81 LYS A N 1
ATOM 684 C CA . LYS A 1 81 ? 10.693 -13.287 -14.104 1.00 94.94 81 LYS A CA 1
ATOM 685 C C . LYS A 1 81 ? 10.174 -11.917 -13.667 1.00 94.94 81 LYS A C 1
ATOM 687 O O . LYS A 1 81 ? 9.462 -11.268 -14.431 1.00 94.94 81 LYS A O 1
ATOM 692 N N . LEU A 1 82 ? 10.550 -11.456 -12.469 1.00 96.06 82 LEU A N 1
ATOM 693 C CA . LEU A 1 82 ? 10.139 -10.148 -11.953 1.00 96.06 82 LEU A CA 1
ATOM 694 C C . LEU A 1 82 ? 10.611 -9.013 -12.869 1.00 96.06 82 LEU A C 1
ATOM 696 O O . LEU A 1 82 ? 9.824 -8.136 -13.218 1.00 96.06 82 LEU A O 1
ATOM 700 N N . ILE A 1 83 ? 11.885 -9.023 -13.271 1.00 95.69 83 ILE A N 1
ATOM 701 C CA . ILE A 1 83 ? 12.456 -7.990 -14.145 1.00 95.69 83 ILE A CA 1
ATOM 702 C C . ILE A 1 83 ? 11.754 -7.981 -15.508 1.00 95.69 83 ILE A C 1
ATOM 704 O O . ILE A 1 83 ? 11.451 -6.899 -16.015 1.00 95.69 83 ILE A O 1
ATOM 708 N N . SER A 1 84 ? 11.487 -9.156 -16.090 1.00 95.75 84 SER A N 1
ATOM 709 C CA . SER A 1 84 ? 10.774 -9.269 -17.367 1.00 95.75 84 SER A CA 1
ATOM 710 C C . SER A 1 84 ? 9.358 -8.712 -17.264 1.00 95.75 84 SER A C 1
ATOM 712 O O . SER A 1 84 ? 8.987 -7.837 -18.042 1.00 95.75 84 SER A O 1
ATOM 714 N N . GLU A 1 85 ? 8.586 -9.140 -16.262 1.00 96.31 85 GLU A N 1
ATOM 715 C CA . GLU A 1 85 ? 7.200 -8.696 -16.106 1.00 96.31 85 GLU A CA 1
ATOM 716 C C . GLU A 1 85 ? 7.118 -7.188 -15.830 1.00 96.31 85 GLU A C 1
ATOM 718 O O . GLU A 1 85 ? 6.259 -6.506 -16.392 1.00 96.31 85 GLU A O 1
ATOM 723 N N . LEU A 1 86 ? 8.037 -6.633 -15.027 1.00 96.88 86 LEU A N 1
ATOM 724 C CA . LEU A 1 86 ? 8.133 -5.188 -14.807 1.00 96.88 86 LEU A CA 1
ATOM 725 C C . LEU A 1 86 ? 8.447 -4.438 -16.104 1.00 96.88 86 LEU A C 1
ATOM 727 O O . LEU A 1 86 ? 7.797 -3.431 -16.384 1.00 96.88 86 LEU A O 1
ATOM 731 N N . TYR A 1 87 ? 9.404 -4.923 -16.900 1.00 96.75 87 TYR A N 1
ATOM 732 C CA . TYR A 1 87 ? 9.775 -4.314 -18.178 1.00 96.75 87 TYR A CA 1
ATOM 733 C C . TYR A 1 87 ? 8.607 -4.314 -19.168 1.00 96.75 87 TYR A C 1
ATOM 735 O O . TYR A 1 87 ? 8.243 -3.264 -19.701 1.00 96.75 87 TYR A O 1
ATOM 743 N N . ASP A 1 88 ? 7.979 -5.470 -19.368 1.00 95.00 88 ASP A N 1
ATOM 744 C CA . ASP A 1 88 ? 6.871 -5.634 -20.307 1.00 95.00 88 ASP A CA 1
ATOM 745 C C . ASP A 1 88 ? 5.662 -4.800 -19.883 1.00 95.00 88 ASP A C 1
ATOM 747 O O . ASP A 1 88 ? 5.069 -4.084 -20.696 1.00 95.00 88 ASP A O 1
ATOM 751 N N . SER A 1 89 ? 5.342 -4.808 -18.586 1.00 94.31 89 SER A N 1
ATOM 752 C CA . SER A 1 89 ? 4.281 -3.975 -18.026 1.00 94.31 89 SER A CA 1
ATOM 753 C C . SER A 1 89 ? 4.559 -2.496 -18.265 1.00 94.31 89 SER A C 1
ATOM 755 O O . SER A 1 89 ? 3.723 -1.791 -18.833 1.00 94.31 89 SER A O 1
ATOM 757 N N . TYR A 1 90 ? 5.751 -2.018 -17.900 1.00 94.69 90 TYR A N 1
ATOM 758 C CA . TYR A 1 90 ? 6.118 -0.615 -18.064 1.00 94.69 90 TYR A CA 1
ATOM 759 C C . TYR A 1 90 ? 6.283 -0.196 -19.516 1.00 94.69 90 TYR A C 1
ATOM 761 O O . TYR A 1 90 ? 6.266 1.002 -19.768 1.00 94.69 90 TYR A O 1
ATOM 769 N N . ASN A 1 91 ? 6.408 -1.103 -20.485 1.00 92.88 91 ASN A N 1
ATOM 770 C CA . ASN A 1 91 ? 6.363 -0.752 -21.904 1.00 92.88 91 ASN A CA 1
ATOM 771 C C . ASN A 1 91 ? 4.936 -0.514 -22.402 1.00 92.88 91 ASN A C 1
ATOM 773 O O . ASN A 1 91 ? 4.727 0.408 -23.192 1.00 92.88 91 ASN A O 1
ATOM 777 N N . VAL A 1 92 ? 3.950 -1.241 -21.875 1.00 90.69 92 VAL A N 1
ATOM 778 C CA . VAL A 1 92 ? 2.554 -1.152 -22.332 1.00 90.69 92 VAL A CA 1
ATOM 779 C C . VAL A 1 92 ? 1.717 -0.151 -21.525 1.00 90.69 92 VAL A C 1
ATOM 781 O O . VAL A 1 92 ? 0.863 0.526 -22.095 1.00 90.69 92 VAL A O 1
ATOM 784 N N . VAL A 1 93 ? 1.971 -0.002 -20.220 1.00 90.44 93 VAL A N 1
ATOM 785 C CA . VAL A 1 93 ? 1.281 0.979 -19.357 1.00 90.44 93 VAL A CA 1
ATOM 786 C C . VAL A 1 93 ? 1.455 2.382 -19.922 1.00 90.44 93 VAL A C 1
ATOM 788 O O . VAL A 1 93 ? 2.565 2.759 -20.274 1.00 90.44 93 VAL A O 1
ATOM 791 N N . LYS A 1 94 ? 0.390 3.179 -20.041 1.00 90.44 94 LYS A N 1
ATOM 792 C CA . LYS A 1 94 ? 0.527 4.590 -20.443 1.00 90.44 94 LYS A CA 1
ATOM 793 C C . LYS A 1 94 ? 1.071 5.415 -19.279 1.00 90.44 94 LYS A C 1
ATOM 795 O O . LYS A 1 94 ? 0.820 5.084 -18.128 1.00 90.44 94 LYS A O 1
ATOM 800 N N . ASP A 1 95 ? 1.787 6.497 -19.571 1.00 91.88 95 ASP A N 1
ATOM 801 C CA . ASP A 1 95 ? 2.484 7.281 -18.539 1.00 91.88 95 ASP A CA 1
ATOM 802 C C . ASP A 1 95 ? 1.556 7.743 -17.401 1.00 91.88 95 ASP A C 1
ATOM 804 O O . ASP A 1 95 ? 1.842 7.505 -16.232 1.00 91.88 95 ASP A O 1
ATOM 808 N N . TYR A 1 96 ? 0.374 8.260 -17.749 1.00 90.38 96 TYR A N 1
ATOM 809 C CA . TYR A 1 96 ? -0.638 8.714 -16.788 1.00 90.38 96 TYR A CA 1
ATOM 810 C C . TYR A 1 96 ? -1.256 7.592 -15.928 1.00 90.38 96 TYR A C 1
ATOM 812 O O . TYR A 1 96 ? -1.932 7.875 -14.943 1.00 90.38 96 TYR A O 1
ATOM 820 N N . HIS A 1 97 ? -1.019 6.319 -16.263 1.00 92.44 97 HIS A N 1
ATOM 821 C CA . HIS A 1 97 ? -1.438 5.163 -15.466 1.00 92.44 97 HIS A CA 1
ATOM 822 C C . HIS A 1 97 ? -0.328 4.600 -14.572 1.00 92.44 97 HIS A C 1
ATOM 824 O O . HIS A 1 97 ? -0.619 3.738 -13.742 1.00 92.44 97 HIS A O 1
ATOM 830 N N . ILE 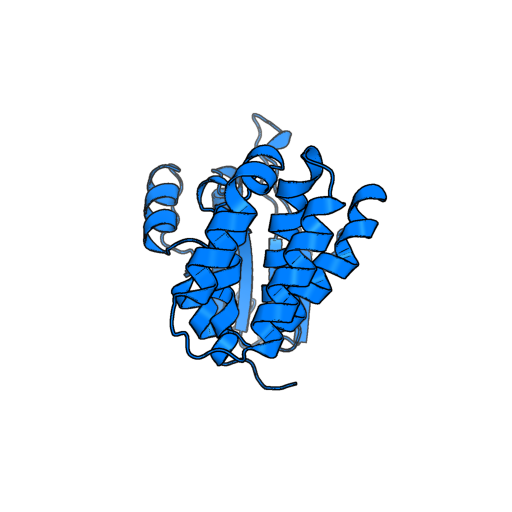A 1 98 ? 0.926 5.049 -14.712 1.00 93.88 98 ILE A N 1
ATOM 831 C CA . ILE A 1 98 ? 2.058 4.465 -13.977 1.00 93.88 98 ILE A CA 1
ATOM 832 C C . ILE A 1 98 ? 1.850 4.565 -12.468 1.00 93.88 98 ILE A C 1
ATOM 834 O O . ILE A 1 98 ? 2.077 3.586 -11.763 1.00 93.88 98 ILE A O 1
ATOM 838 N N . ASP A 1 99 ? 1.383 5.706 -11.963 1.00 93.44 99 ASP A N 1
ATOM 839 C CA . ASP A 1 99 ? 1.178 5.876 -10.525 1.00 93.44 99 ASP A CA 1
ATOM 840 C C . ASP A 1 99 ? 0.137 4.896 -9.964 1.00 93.44 99 ASP A C 1
ATOM 842 O O . ASP A 1 99 ? 0.407 4.172 -9.003 1.00 93.44 99 ASP A O 1
ATOM 846 N N . LYS A 1 100 ? -1.008 4.769 -10.646 1.00 92.75 100 LYS A N 1
ATOM 847 C CA . LYS A 1 100 ? -2.050 3.812 -10.263 1.00 92.75 100 LYS A CA 1
ATOM 848 C C . LYS A 1 100 ? -1.564 2.366 -10.364 1.00 92.75 100 LYS A C 1
ATOM 850 O O . LYS A 1 100 ? -1.840 1.577 -9.467 1.00 92.75 100 LYS A O 1
ATOM 855 N N . PHE A 1 101 ? -0.821 2.021 -11.416 1.00 94.94 101 PHE A N 1
ATOM 856 C CA . PHE A 1 101 ? -0.248 0.684 -11.583 1.00 94.94 101 PHE A CA 1
ATOM 857 C C . PHE A 1 101 ? 0.724 0.331 -10.450 1.00 94.94 101 PHE A C 1
ATOM 859 O O . PHE A 1 101 ? 0.650 -0.763 -9.894 1.00 94.94 101 PHE A O 1
ATOM 866 N N . ARG A 1 102 ? 1.586 1.275 -10.048 1.0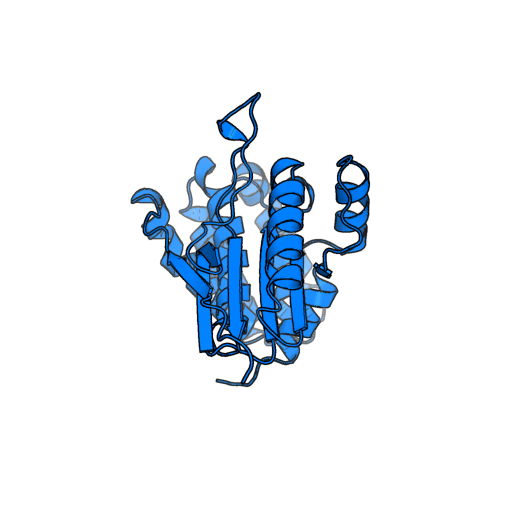0 96.62 102 ARG A N 1
ATOM 867 C CA . ARG A 1 102 ? 2.504 1.106 -8.910 1.00 96.62 102 ARG A CA 1
ATOM 868 C C . ARG A 1 102 ? 1.746 0.863 -7.605 1.00 96.62 102 ARG A C 1
ATOM 870 O O . ARG A 1 102 ? 2.135 -0.021 -6.844 1.00 96.62 102 ARG A O 1
ATOM 877 N N . GLY A 1 103 ? 0.674 1.623 -7.365 1.00 95.81 103 GLY A N 1
ATOM 878 C CA . GLY A 1 103 ? -0.218 1.426 -6.218 1.00 95.81 103 GLY A CA 1
ATOM 879 C C . GLY A 1 103 ? -0.847 0.033 -6.209 1.00 95.81 103 GLY A C 1
ATOM 880 O O . GLY A 1 103 ? -0.697 -0.694 -5.231 1.00 95.81 103 GLY A O 1
ATOM 881 N N . LEU A 1 104 ? -1.428 -0.384 -7.339 1.00 95.06 104 LEU A N 1
ATOM 882 C CA . LEU A 1 104 ? -2.056 -1.700 -7.484 1.00 95.06 104 LEU A CA 1
ATOM 883 C C . LEU A 1 104 ? -1.084 -2.852 -7.230 1.00 95.06 104 LEU A C 1
ATOM 885 O O . LEU A 1 104 ? -1.447 -3.804 -6.549 1.00 95.06 104 LEU A O 1
ATOM 889 N N . ILE A 1 105 ? 0.153 -2.783 -7.738 1.00 97.56 105 ILE A N 1
ATOM 890 C CA . ILE A 1 105 ? 1.158 -3.815 -7.445 1.00 97.56 105 ILE A CA 1
ATOM 891 C C . ILE A 1 105 ? 1.353 -3.950 -5.932 1.00 97.56 105 ILE A C 1
ATOM 893 O O . ILE A 1 105 ? 1.397 -5.065 -5.414 1.00 97.56 105 ILE A O 1
ATOM 897 N N . PHE A 1 106 ? 1.475 -2.828 -5.219 1.00 97.94 106 PHE A N 1
ATOM 898 C CA . PHE A 1 106 ? 1.694 -2.858 -3.779 1.00 97.94 106 PHE A CA 1
ATOM 899 C C . PHE A 1 106 ? 0.481 -3.418 -3.024 1.00 97.94 106 PHE A C 1
ATOM 901 O O . PHE A 1 106 ? 0.647 -4.295 -2.176 1.00 97.94 106 PHE A O 1
ATOM 908 N N . GLU A 1 107 ? -0.726 -2.977 -3.381 1.00 96.38 107 GLU A N 1
ATOM 909 C CA . GLU A 1 107 ? -1.979 -3.526 -2.850 1.00 96.38 107 GLU A CA 1
ATOM 910 C C . GLU A 1 107 ? -2.046 -5.045 -3.058 1.00 96.38 107 GLU A C 1
ATOM 912 O O . GLU A 1 107 ? -2.294 -5.779 -2.105 1.00 96.38 107 GLU A O 1
ATOM 917 N N . TYR A 1 108 ? -1.720 -5.538 -4.259 1.00 96.62 108 TYR A N 1
ATOM 918 C CA . TYR A 1 108 ? -1.737 -6.968 -4.572 1.00 96.62 108 TYR A CA 1
ATOM 919 C C . TYR A 1 108 ? -0.696 -7.788 -3.811 1.00 96.62 108 TYR A C 1
ATOM 921 O O . TYR A 1 108 ? -0.965 -8.933 -3.439 1.00 96.62 108 TYR A O 1
ATOM 929 N N . VAL A 1 109 ? 0.489 -7.222 -3.564 1.00 97.12 109 VAL A N 1
ATOM 930 C CA . VAL A 1 109 ? 1.507 -7.883 -2.737 1.00 97.12 109 VAL A CA 1
ATOM 931 C C . VAL A 1 109 ? 0.958 -8.136 -1.336 1.00 97.12 109 VAL A C 1
ATOM 933 O O . VAL A 1 109 ? 1.091 -9.253 -0.840 1.00 97.12 109 VAL A O 1
ATOM 936 N N . MET A 1 110 ? 0.316 -7.135 -0.727 1.00 96.88 110 MET A N 1
ATOM 937 C CA . MET A 1 110 ? -0.226 -7.256 0.629 1.00 96.88 110 MET A CA 1
ATOM 938 C C . MET A 1 110 ? -1.536 -8.052 0.677 1.00 96.88 110 MET A C 1
ATOM 940 O O . MET A 1 110 ? -1.743 -8.810 1.622 1.00 96.88 110 MET A O 1
ATOM 944 N N . GLU A 1 111 ? -2.393 -7.947 -0.343 1.00 95.25 111 GLU A N 1
ATOM 945 C CA . GLU A 1 111 ? -3.612 -8.756 -0.487 1.00 95.25 111 GLU A CA 1
ATOM 946 C C . GLU A 1 111 ? -3.286 -10.249 -0.417 1.00 95.25 111 GLU A C 1
ATOM 948 O O . GLU A 1 111 ? -3.909 -10.984 0.346 1.00 95.25 111 GLU A O 1
ATOM 953 N N . ASN A 1 112 ? -2.280 -10.697 -1.173 1.00 93.50 112 ASN A N 1
ATOM 954 C CA . ASN A 1 112 ? -1.884 -12.104 -1.201 1.00 93.50 112 ASN A CA 1
ATOM 955 C C . ASN A 1 112 ? -1.450 -12.640 0.169 1.00 93.50 112 ASN A C 1
ATOM 957 O O . ASN A 1 112 ? -1.683 -13.815 0.440 1.00 93.50 112 ASN A O 1
ATOM 961 N N . HIS A 1 113 ? -0.875 -11.790 1.023 1.00 90.88 113 HIS A N 1
ATOM 962 C CA . HIS A 1 113 ? -0.528 -12.143 2.396 1.00 90.88 113 HIS A CA 1
ATOM 963 C C . HIS A 1 113 ? -1.766 -12.199 3.303 1.00 90.88 113 HIS A C 1
ATOM 965 O O . HIS A 1 113 ? -2.010 -13.197 3.976 1.00 90.88 113 HIS A O 1
ATOM 971 N N . TYR A 1 114 ? -2.573 -11.136 3.313 1.00 93.44 114 TYR A N 1
ATOM 972 C CA . TYR A 1 114 ? -3.624 -10.965 4.317 1.00 93.44 114 TYR A CA 1
ATOM 973 C C . TYR A 1 114 ? -4.934 -11.702 4.017 1.00 93.44 114 TYR A C 1
ATOM 975 O O . TYR A 1 114 ? -5.671 -12.013 4.954 1.00 93.44 114 TYR A O 1
ATOM 983 N N . LYS A 1 115 ? -5.237 -12.017 2.750 1.00 92.75 115 LYS A N 1
ATOM 984 C CA . LYS A 1 115 ? -6.544 -12.575 2.344 1.00 92.75 115 LYS A CA 1
ATOM 985 C C . LYS A 1 115 ? -6.931 -13.888 3.029 1.00 92.75 115 LYS A C 1
ATOM 987 O O . LYS A 1 115 ? -8.112 -14.201 3.113 1.00 92.75 115 LYS A O 1
ATOM 992 N N . HIS A 1 116 ? -5.952 -14.641 3.526 1.00 90.25 116 HIS A N 1
ATOM 993 C CA . HIS A 1 116 ? -6.164 -15.927 4.197 1.00 90.25 116 HIS A CA 1
ATOM 994 C C . HIS A 1 116 ? -6.024 -15.859 5.724 1.00 90.25 116 HIS A C 1
ATOM 996 O O . HIS A 1 116 ? -6.241 -16.859 6.402 1.00 90.25 116 HIS A O 1
ATOM 1002 N N . MET A 1 117 ? -5.662 -14.701 6.283 1.00 91.31 117 MET A N 1
ATOM 1003 C CA . MET A 1 117 ? -5.408 -14.551 7.721 1.00 91.31 117 MET A CA 1
ATOM 1004 C C . MET A 1 117 ? -6.668 -14.256 8.541 1.00 91.31 117 MET A C 1
ATOM 1006 O O . MET A 1 117 ? -6.638 -14.358 9.770 1.00 91.31 117 MET A O 1
ATOM 1010 N N . TYR A 1 118 ? -7.763 -13.868 7.886 1.00 93.75 118 TYR A N 1
ATOM 1011 C CA . TYR A 1 118 ? -8.971 -13.388 8.552 1.00 93.75 118 TYR A CA 1
ATOM 1012 C C . TYR A 1 118 ? -10.223 -14.093 8.058 1.00 93.75 118 TYR A C 1
ATOM 1014 O O . TYR A 1 118 ? -10.316 -14.493 6.901 1.00 93.75 118 TYR A O 1
ATOM 1022 N N . ASN A 1 119 ? -11.228 -14.159 8.932 1.00 92.94 119 ASN A N 1
ATOM 1023 C CA . ASN A 1 119 ? -12.548 -14.684 8.584 1.00 92.94 119 ASN A CA 1
ATOM 1024 C C . ASN A 1 119 ? -13.270 -13.785 7.574 1.00 92.94 119 ASN A C 1
ATOM 1026 O O . ASN A 1 119 ? -14.091 -14.254 6.790 1.00 92.94 119 ASN A O 1
ATOM 1030 N N . ARG A 1 120 ? -13.003 -12.478 7.635 1.00 95.12 120 ARG A N 1
ATOM 1031 C CA . ARG A 1 120 ? -13.461 -11.489 6.662 1.00 95.12 120 ARG A CA 1
ATOM 1032 C C . ARG A 1 120 ? -12.255 -10.693 6.204 1.00 95.12 120 ARG A C 1
ATOM 1034 O O . ARG A 1 120 ? -11.521 -10.158 7.032 1.00 95.12 120 ARG A O 1
ATOM 1041 N N . PHE A 1 121 ? -12.075 -10.600 4.899 1.00 96.25 121 PHE A N 1
ATOM 1042 C CA . PHE A 1 121 ? -11.033 -9.798 4.285 1.00 96.25 121 PHE A CA 1
ATOM 1043 C C . PHE A 1 121 ? -11.626 -9.048 3.101 1.00 96.25 121 PHE A C 1
ATOM 1045 O O . PHE A 1 121 ? -12.471 -9.589 2.392 1.00 96.25 121 PHE A O 1
ATOM 1052 N N . SER A 1 122 ? -11.184 -7.815 2.903 1.00 95.81 122 SER A N 1
ATOM 1053 C CA . SER A 1 122 ? -11.534 -7.004 1.749 1.00 95.81 122 SER A CA 1
ATOM 1054 C C . SER A 1 122 ? -10.423 -5.997 1.476 1.00 95.81 122 SER A C 1
ATOM 1056 O O . SER A 1 122 ? -9.672 -5.612 2.374 1.00 95.81 122 SER A O 1
ATOM 1058 N N . LYS A 1 123 ? -10.346 -5.533 0.232 1.00 93.44 123 LYS A N 1
ATOM 1059 C CA . LYS A 1 123 ? -9.467 -4.434 -0.175 1.00 93.44 123 LYS A CA 1
ATOM 1060 C C . LYS A 1 123 ? -10.260 -3.289 -0.784 1.00 93.44 123 LYS A C 1
ATOM 1062 O O . LYS A 1 123 ? -11.350 -3.522 -1.302 1.00 93.44 123 LYS A O 1
ATOM 1067 N N . GLY A 1 124 ? -9.709 -2.077 -0.739 1.00 93.75 124 GLY A N 1
ATOM 1068 C CA . GLY A 1 124 ? -10.319 -0.890 -1.353 1.00 93.75 124 GLY A CA 1
ATOM 1069 C C . GLY A 1 124 ? -11.788 -0.695 -0.960 1.00 93.75 124 GLY A C 1
ATOM 1070 O O . GLY A 1 124 ? -12.623 -0.365 -1.801 1.00 93.75 124 GLY A O 1
ATOM 1071 N N . CYS A 1 125 ? -12.126 -0.975 0.298 1.00 96.19 125 CYS A N 1
ATOM 1072 C CA . CYS A 1 125 ? -13.507 -1.131 0.743 1.00 96.19 125 CYS A CA 1
ATOM 1073 C C . CYS A 1 125 ? -13.912 -0.078 1.760 1.00 96.19 125 CYS A C 1
ATOM 1075 O O . CYS A 1 125 ? -13.078 0.480 2.475 1.00 96.19 125 CYS A O 1
ATOM 1077 N N . LYS A 1 126 ? -15.222 0.113 1.892 1.00 97.62 126 LYS A N 1
ATOM 1078 C CA . LYS A 1 126 ? -15.803 0.817 3.031 1.00 97.62 126 LYS A CA 1
ATOM 1079 C C . LYS A 1 126 ? -15.860 -0.102 4.242 1.00 97.62 126 LYS A C 1
ATOM 1081 O O . LYS A 1 126 ? -16.196 -1.281 4.115 1.00 97.62 126 LYS A O 1
ATOM 1086 N N . VAL A 1 127 ? -15.600 0.462 5.417 1.00 98.12 127 VAL A N 1
ATOM 1087 C CA . VAL A 1 127 ? -15.743 -0.234 6.699 1.00 98.12 127 VAL A CA 1
ATOM 1088 C C . VAL A 1 127 ? -17.038 0.215 7.362 1.00 98.12 127 VAL A C 1
ATOM 1090 O O . VAL A 1 127 ? -17.284 1.412 7.500 1.00 98.12 127 VAL A O 1
ATOM 1093 N N . ILE A 1 128 ? -17.863 -0.744 7.773 1.00 98.19 128 ILE A N 1
ATOM 1094 C CA . ILE A 1 128 ? -19.137 -0.506 8.453 1.00 98.19 128 ILE A CA 1
ATOM 1095 C C . ILE A 1 128 ? -19.086 -1.220 9.804 1.00 98.19 128 ILE A C 1
ATOM 1097 O O . ILE A 1 128 ? -18.884 -2.433 9.847 1.00 98.19 128 ILE A O 1
ATOM 1101 N N . ILE A 1 129 ? -19.270 -0.479 10.898 1.00 97.25 129 ILE A N 1
ATOM 1102 C CA . ILE A 1 129 ? -19.274 -1.009 12.271 1.00 97.25 129 ILE A CA 1
ATOM 1103 C C . ILE A 1 129 ? -20.633 -0.701 12.891 1.00 97.25 129 ILE A C 1
ATOM 1105 O O . ILE A 1 129 ? -21.048 0.456 12.921 1.00 97.25 129 ILE A O 1
ATOM 1109 N N . ASN A 1 130 ? -21.342 -1.733 13.355 1.00 95.38 130 ASN A N 1
ATOM 1110 C CA . ASN A 1 130 ? -22.684 -1.629 13.938 1.00 95.38 130 ASN A CA 1
ATOM 1111 C C . ASN A 1 130 ? -23.650 -0.819 13.047 1.00 95.38 130 ASN A C 1
ATOM 1113 O O . ASN A 1 130 ? -24.362 0.072 13.504 1.00 95.38 130 ASN A O 1
ATOM 1117 N N . GLY A 1 131 ? -23.621 -1.090 11.737 1.00 94.94 131 GLY A N 1
ATOM 1118 C CA . GLY A 1 131 ? -24.455 -0.411 10.738 1.00 94.94 131 GLY A CA 1
ATOM 1119 C C . GLY A 1 131 ? -24.000 0.998 10.334 1.00 94.94 131 GLY A C 1
ATOM 1120 O O . GLY A 1 131 ? -24.585 1.571 9.420 1.00 94.94 131 GLY A O 1
ATOM 1121 N N . THR A 1 132 ? -22.949 1.549 10.948 1.00 95.50 132 THR A N 1
ATOM 1122 C CA . THR A 1 132 ? -22.437 2.892 10.632 1.00 95.50 132 THR A CA 1
ATOM 1123 C C . THR A 1 132 ? -21.232 2.817 9.695 1.00 95.50 132 THR A C 1
ATOM 1125 O O . THR A 1 132 ? -20.214 2.218 10.042 1.00 95.50 132 THR A O 1
ATOM 1128 N N . GLU A 1 133 ? -21.332 3.439 8.513 1.00 97.44 133 GLU A N 1
ATOM 1129 C CA . GLU A 1 133 ? -20.189 3.618 7.602 1.00 97.44 133 GLU A CA 1
ATOM 1130 C C . GLU A 1 133 ? -19.161 4.555 8.242 1.00 97.44 133 GLU A C 1
ATOM 1132 O O . GLU A 1 133 ? -19.467 5.699 8.593 1.00 97.44 133 GLU A O 1
ATOM 1137 N N . ILE A 1 134 ? -17.925 4.077 8.353 1.00 98.00 134 ILE A N 1
ATOM 1138 C CA . ILE A 1 134 ? -16.802 4.881 8.816 1.00 98.00 134 ILE A CA 1
ATOM 1139 C C . ILE A 1 134 ? -16.328 5.763 7.668 1.00 98.00 134 ILE A C 1
ATOM 1141 O O . ILE A 1 134 ? -15.914 5.272 6.617 1.00 98.00 134 ILE A O 1
ATOM 1145 N N . LYS A 1 135 ? -16.357 7.077 7.882 1.00 97.38 135 LYS A N 1
ATOM 1146 C CA . LYS A 1 135 ? -15.942 8.075 6.897 1.00 97.38 135 LYS A CA 1
ATOM 1147 C C . LYS A 1 135 ? -15.370 9.315 7.571 1.00 97.38 135 LYS A C 1
ATOM 1149 O O . LYS A 1 135 ? -15.795 9.698 8.658 1.00 97.38 135 LYS A O 1
ATOM 1154 N N . TYR A 1 136 ? -14.434 9.957 6.890 1.00 97.25 136 TYR A N 1
ATOM 1155 C CA . TYR A 1 136 ? -13.998 11.317 7.158 1.00 97.25 136 TYR A CA 1
ATOM 1156 C C . TYR A 1 136 ? -14.680 12.255 6.161 1.00 97.25 136 TYR A C 1
ATOM 1158 O O . TYR A 1 136 ? -14.580 12.051 4.947 1.00 97.25 136 TYR A O 1
ATOM 1166 N N . LEU A 1 137 ? -15.364 13.271 6.687 1.00 96.06 137 LEU A N 1
ATOM 1167 C CA . LEU A 1 137 ? -16.001 14.328 5.909 1.00 96.06 137 LEU A CA 1
ATOM 1168 C C . LEU A 1 137 ? -15.274 15.648 6.171 1.00 96.06 137 LEU A C 1
ATOM 1170 O O . LEU A 1 137 ? -15.201 16.103 7.312 1.00 96.06 137 LEU A O 1
ATOM 1174 N N . CYS A 1 138 ? -14.728 16.248 5.120 1.00 93.38 138 CYS A N 1
ATOM 1175 C CA . CYS A 1 138 ? -14.133 17.572 5.153 1.00 93.38 138 CYS A CA 1
ATOM 1176 C C . CYS A 1 138 ? -15.195 18.590 4.736 1.00 93.38 138 CYS A C 1
ATOM 1178 O O . CYS A 1 138 ? -15.685 18.554 3.612 1.00 93.38 138 CYS A O 1
ATOM 1180 N N . VAL A 1 139 ? -15.553 19.490 5.651 1.00 90.81 139 VAL A N 1
ATOM 1181 C CA . VAL A 1 139 ? -16.586 20.513 5.412 1.00 90.81 139 VAL A CA 1
ATOM 1182 C C . VAL A 1 139 ? -16.137 21.541 4.366 1.00 90.81 139 VAL A C 1
ATOM 1184 O O . VAL A 1 139 ? -16.963 22.085 3.646 1.00 90.81 139 VAL A O 1
ATOM 1187 N N . GLU A 1 140 ? -14.831 21.796 4.273 1.00 92.94 140 GLU A N 1
ATOM 1188 C CA . GLU A 1 140 ? -14.259 22.837 3.411 1.00 92.94 140 GLU A CA 1
ATOM 1189 C C . GLU A 1 140 ? -14.000 22.370 1.970 1.00 92.94 140 GLU A C 1
ATOM 1191 O O . GLU A 1 140 ? -13.998 23.188 1.054 1.00 92.94 140 GLU A O 1
ATOM 1196 N N . ASP A 1 141 ? -13.750 21.073 1.760 1.00 91.75 141 ASP A N 1
ATOM 1197 C CA . ASP A 1 141 ? -13.402 20.509 0.451 1.00 91.75 141 ASP A CA 1
ATOM 1198 C C . ASP A 1 141 ? -13.831 19.040 0.359 1.00 91.75 141 ASP A C 1
ATOM 1200 O O . ASP A 1 141 ? -13.169 18.138 0.880 1.00 91.75 141 ASP A O 1
ATOM 1204 N N . GLU A 1 142 ? -14.924 18.781 -0.358 1.00 90.31 142 GLU A N 1
ATOM 1205 C CA . GLU A 1 142 ? -15.466 17.432 -0.535 1.00 90.31 142 GLU A CA 1
ATOM 1206 C C . GLU A 1 142 ? -14.487 16.471 -1.225 1.00 90.31 142 GLU A C 1
ATOM 1208 O O . GLU A 1 142 ? -14.546 15.262 -0.987 1.00 90.31 142 GLU A O 1
ATOM 1213 N N . ASN A 1 143 ? -13.524 16.975 -2.010 1.00 89.62 143 ASN A N 1
ATOM 1214 C CA . ASN A 1 143 ? -12.499 16.134 -2.641 1.00 89.62 143 ASN A CA 1
ATOM 1215 C C . ASN A 1 143 ? -11.527 15.532 -1.618 1.00 89.62 143 ASN A C 1
ATOM 1217 O O . ASN A 1 143 ? -10.769 14.609 -1.934 1.00 89.62 143 ASN A O 1
ATOM 1221 N N . LYS A 1 144 ? -11.530 16.043 -0.381 1.00 93.38 144 LYS A N 1
ATOM 1222 C CA . LYS A 1 144 ? -10.772 15.479 0.736 1.00 93.38 144 LYS A CA 1
ATOM 1223 C C . LYS A 1 144 ? -11.552 14.429 1.518 1.00 93.38 144 LYS A C 1
ATOM 1225 O O . LYS A 1 144 ? -10.947 13.806 2.392 1.00 93.38 144 LYS A O 1
ATOM 1230 N N . ASN A 1 145 ? -12.824 14.182 1.214 1.00 95.69 145 ASN A N 1
ATOM 1231 C CA . ASN A 1 145 ? -13.588 13.117 1.857 1.00 95.69 145 ASN A CA 1
ATOM 1232 C C . ASN A 1 145 ? -12.906 11.756 1.657 1.00 95.69 145 ASN A C 1
ATOM 1234 O O . ASN A 1 145 ? -12.296 11.476 0.623 1.00 95.69 145 ASN A O 1
ATOM 1238 N N . ARG A 1 146 ? -12.991 10.901 2.676 1.00 96.19 146 ARG A N 1
ATOM 1239 C CA . ARG A 1 146 ? -12.412 9.552 2.660 1.00 96.19 146 ARG A CA 1
ATOM 1240 C C . ARG A 1 146 ? -13.369 8.579 3.320 1.00 96.19 146 ARG A C 1
ATOM 1242 O O . ARG A 1 146 ? -13.868 8.845 4.409 1.00 96.19 146 ARG A O 1
ATOM 1249 N N . ASN A 1 147 ? -13.596 7.440 2.687 1.00 96.19 147 ASN A N 1
ATOM 1250 C CA . ASN A 1 147 ? -14.446 6.378 3.224 1.00 96.19 147 ASN A CA 1
ATOM 1251 C C . ASN A 1 147 ? -13.959 4.973 2.857 1.00 96.19 147 ASN A C 1
ATOM 1253 O O . ASN A 1 147 ? -14.684 4.003 3.057 1.00 96.19 147 ASN A O 1
ATOM 1257 N N . THR A 1 148 ? -12.742 4.858 2.331 1.00 96.50 148 THR A N 1
ATOM 1258 C CA . THR A 1 148 ? -12.151 3.589 1.914 1.00 96.50 148 THR A CA 1
ATOM 1259 C C . THR A 1 148 ? -10.852 3.332 2.644 1.00 96.50 148 THR A C 1
ATOM 1261 O O . THR A 1 148 ? -10.114 4.271 2.942 1.00 96.50 148 THR A O 1
ATOM 1264 N N . ILE A 1 149 ? -10.555 2.054 2.837 1.00 97.75 149 ILE A N 1
ATOM 1265 C CA . ILE A 1 149 ? -9.266 1.556 3.304 1.00 97.75 149 ILE A CA 1
ATOM 1266 C C . ILE A 1 149 ? -8.707 0.566 2.278 1.00 97.75 149 ILE A C 1
ATOM 1268 O O . ILE A 1 149 ? -9.466 -0.206 1.683 1.00 97.75 149 ILE A O 1
ATOM 1272 N N . ASP A 1 150 ? -7.392 0.587 2.061 1.00 97.25 150 ASP A N 1
ATOM 1273 C CA . ASP A 1 150 ? -6.746 -0.265 1.058 1.00 97.25 150 ASP A CA 1
ATOM 1274 C C . ASP A 1 150 ? -6.762 -1.747 1.474 1.00 97.25 150 ASP A C 1
ATOM 1276 O O . ASP A 1 150 ? -7.069 -2.602 0.648 1.00 97.25 150 ASP A O 1
ATOM 1280 N N . ILE A 1 151 ? -6.501 -2.055 2.751 1.00 97.75 151 ILE A N 1
ATOM 1281 C CA . ILE A 1 151 ? -6.558 -3.408 3.328 1.00 97.75 151 ILE A CA 1
ATOM 1282 C C . ILE A 1 151 ? -7.451 -3.409 4.571 1.00 97.75 151 ILE A C 1
ATOM 1284 O O . ILE A 1 151 ? -7.216 -2.626 5.492 1.00 97.75 151 ILE A O 1
ATOM 1288 N N . ALA A 1 152 ? -8.425 -4.320 4.625 1.00 98.12 152 ALA A N 1
ATOM 1289 C CA . ALA A 1 152 ? -9.259 -4.578 5.795 1.00 98.12 152 ALA A CA 1
ATOM 1290 C C . ALA A 1 152 ? -9.335 -6.082 6.089 1.00 98.12 152 ALA A C 1
ATOM 1292 O O . ALA A 1 152 ? -9.803 -6.871 5.271 1.00 98.12 152 ALA A O 1
ATOM 1293 N N . GLY A 1 153 ? -8.901 -6.474 7.282 1.00 97.62 153 GLY A N 1
ATOM 1294 C CA . GLY A 1 153 ? -8.972 -7.835 7.797 1.00 97.62 153 GLY A CA 1
ATOM 1295 C C . GLY A 1 153 ? -9.673 -7.868 9.148 1.00 97.62 153 GLY A C 1
ATOM 1296 O O . GLY A 1 153 ? -9.397 -7.039 10.014 1.00 97.62 153 GLY A O 1
ATOM 1297 N N . TYR A 1 154 ? -10.585 -8.818 9.337 1.00 97.38 154 TYR A N 1
ATOM 1298 C CA . TYR A 1 154 ? -11.372 -8.946 10.557 1.00 97.38 154 TYR A CA 1
ATOM 1299 C C . TYR A 1 154 ? -11.556 -10.398 11.006 1.00 97.38 154 TYR A C 1
ATOM 1301 O O . TYR A 1 154 ? -12.088 -11.247 10.283 1.00 97.38 154 TYR A O 1
ATOM 1309 N N . SER A 1 155 ? -11.199 -10.630 12.266 1.00 95.00 155 SER A N 1
ATOM 1310 C CA . SER A 1 155 ? -11.511 -11.806 13.073 1.00 95.00 155 SER A CA 1
ATOM 1311 C C . SER A 1 155 ? -11.770 -11.357 14.515 1.00 95.00 155 SER A C 1
ATOM 1313 O O . SER A 1 155 ? -11.277 -10.318 14.946 1.00 95.00 155 SER A O 1
ATOM 1315 N N . ARG A 1 156 ? -12.486 -12.159 15.315 1.00 92.25 156 ARG A N 1
ATOM 1316 C CA . ARG A 1 156 ? -12.778 -11.806 16.724 1.00 92.25 156 ARG A CA 1
ATOM 1317 C C . ARG A 1 156 ? -11.520 -11.571 17.572 1.00 92.25 156 ARG A C 1
ATOM 1319 O O . ARG A 1 156 ? -11.529 -10.726 18.458 1.00 92.25 156 ARG A O 1
ATOM 1326 N N . THR A 1 157 ? -10.438 -12.289 17.293 1.00 94.75 157 THR A N 1
ATOM 1327 C CA . THR A 1 157 ? -9.167 -12.163 18.024 1.00 94.75 157 THR A CA 1
ATOM 1328 C C . THR A 1 157 ? -8.287 -11.033 17.489 1.00 94.75 157 THR A C 1
ATOM 1330 O O . THR A 1 157 ? -7.506 -10.443 18.232 1.00 94.75 157 THR A O 1
ATOM 1333 N N . LYS A 1 158 ? -8.396 -10.700 16.198 1.00 96.00 158 LYS A N 1
ATOM 1334 C CA . LYS A 1 158 ? -7.528 -9.713 15.556 1.00 96.00 158 LYS A CA 1
ATOM 1335 C C . LYS A 1 158 ? -8.201 -9.052 14.360 1.00 96.00 158 LYS A C 1
ATOM 1337 O O . LYS A 1 158 ? -8.687 -9.751 13.472 1.00 96.00 158 LYS A O 1
ATOM 1342 N N . SER A 1 159 ? -8.124 -7.728 14.301 1.00 97.44 159 SER A N 1
ATOM 1343 C CA . SER A 1 159 ? -8.489 -6.936 13.125 1.00 97.44 159 SER A CA 1
ATOM 1344 C C . SER A 1 159 ? -7.333 -6.038 12.710 1.00 97.44 159 SER A C 1
ATOM 1346 O O . SER A 1 159 ? -6.656 -5.464 13.566 1.00 97.44 159 SER A O 1
ATOM 1348 N N . GLU A 1 160 ? -7.115 -5.900 11.407 1.00 98.38 160 GLU A N 1
ATOM 1349 C CA . GLU A 1 160 ? -6.075 -5.041 10.842 1.00 98.38 160 GLU A CA 1
ATOM 1350 C C . GLU A 1 160 ? -6.622 -4.203 9.687 1.00 98.38 160 GLU A C 1
ATOM 1352 O O . GLU A 1 160 ? -7.312 -4.714 8.806 1.00 98.38 160 GLU A O 1
ATOM 1357 N N . PHE A 1 161 ? -6.287 -2.915 9.687 1.00 98.56 161 PHE A N 1
ATOM 1358 C CA . PHE A 1 161 ? -6.708 -1.950 8.678 1.00 98.56 161 PHE A CA 1
ATOM 1359 C C . PHE A 1 161 ? -5.511 -1.116 8.236 1.00 98.56 161 PHE A C 1
ATOM 1361 O O . PHE A 1 161 ? -4.865 -0.484 9.074 1.00 98.56 161 PHE A O 1
ATOM 1368 N N . TYR A 1 162 ? -5.218 -1.071 6.938 1.00 98.69 162 TYR A N 1
ATOM 1369 C CA . TYR A 1 162 ? -4.065 -0.321 6.442 1.00 98.69 162 TYR A CA 1
ATOM 1370 C C . TYR A 1 162 ? -4.364 0.497 5.199 1.00 98.69 162 TYR A C 1
ATOM 1372 O O . TYR A 1 162 ? -4.967 0.006 4.249 1.00 98.69 162 TYR A O 1
ATOM 1380 N N . GLU A 1 163 ? -3.855 1.729 5.198 1.00 98.56 163 GLU A N 1
ATOM 1381 C CA . GLU A 1 163 ? -3.668 2.508 3.977 1.00 98.56 163 GLU A CA 1
ATOM 1382 C C . GLU A 1 163 ? -2.251 2.264 3.441 1.00 98.56 163 GLU A C 1
ATOM 1384 O O . GLU A 1 163 ? -1.254 2.370 4.169 1.00 98.56 163 GLU A O 1
ATOM 1389 N N . LEU A 1 164 ? -2.154 1.963 2.151 1.00 98.50 164 LEU A N 1
ATOM 1390 C CA . LEU A 1 164 ? -0.922 1.653 1.445 1.00 98.50 164 LEU A CA 1
ATOM 1391 C C . LEU A 1 164 ? -0.554 2.815 0.522 1.00 98.50 164 LEU A C 1
ATOM 1393 O O . LEU A 1 164 ? -1.364 3.308 -0.266 1.00 98.50 164 LEU A O 1
ATOM 1397 N N . LYS A 1 165 ? 0.707 3.249 0.570 1.00 98.00 165 LYS A N 1
ATOM 1398 C CA . LYS A 1 165 ? 1.266 4.191 -0.410 1.00 98.00 165 LYS A CA 1
ATOM 1399 C C . LYS A 1 165 ? 2.672 3.772 -0.801 1.00 98.00 165 LYS A C 1
ATOM 1401 O O . LYS A 1 165 ? 3.513 3.502 0.053 1.00 98.00 165 LYS A O 1
ATOM 1406 N N . VAL A 1 166 ? 2.948 3.755 -2.107 1.00 98.00 166 VAL A N 1
ATOM 1407 C CA . VAL A 1 166 ? 4.256 3.347 -2.654 1.00 98.00 166 VAL A CA 1
ATOM 1408 C C . VAL A 1 166 ? 5.391 4.124 -1.986 1.00 98.00 166 VAL A C 1
ATOM 1410 O O . VAL A 1 166 ? 6.334 3.511 -1.498 1.00 98.00 166 VAL A O 1
ATOM 1413 N N . GLY A 1 167 ? 5.256 5.448 -1.890 1.00 97.38 167 GLY A N 1
ATOM 1414 C CA . GLY A 1 167 ? 6.145 6.311 -1.115 1.00 97.38 167 GLY A CA 1
ATOM 1415 C C . GLY A 1 167 ? 5.379 7.127 -0.065 1.00 97.38 167 GLY A C 1
ATOM 1416 O O . GLY A 1 167 ? 4.161 7.290 -0.193 1.00 97.38 167 GLY A O 1
ATOM 1417 N N . PRO A 1 168 ? 6.069 7.678 0.952 1.00 96.81 168 PRO A N 1
ATOM 1418 C CA . PRO A 1 168 ? 5.445 8.437 2.030 1.00 96.81 168 PRO A CA 1
ATOM 1419 C C . PRO A 1 168 ? 4.654 9.657 1.551 1.00 96.81 168 PRO A C 1
ATOM 1421 O O . PRO A 1 168 ? 3.635 9.998 2.140 1.00 96.81 168 PRO A O 1
ATOM 1424 N N . ASP A 1 169 ? 5.069 10.298 0.458 1.00 95.31 169 ASP A N 1
ATOM 1425 C CA . ASP A 1 169 ? 4.430 11.525 -0.034 1.00 95.31 169 ASP A CA 1
ATOM 1426 C C . ASP A 1 169 ? 2.957 11.358 -0.423 1.00 95.31 169 ASP A C 1
ATOM 1428 O O . ASP A 1 169 ? 2.215 12.340 -0.438 1.00 95.31 169 ASP A O 1
ATOM 1432 N N . GLY A 1 170 ? 2.515 10.120 -0.667 1.00 94.25 170 GLY A N 1
ATOM 1433 C CA . GLY A 1 170 ? 1.110 9.797 -0.908 1.00 94.25 170 GLY A CA 1
ATOM 1434 C C . GLY A 1 170 ? 0.213 9.900 0.332 1.00 94.25 170 GLY A C 1
ATOM 1435 O O . GLY A 1 170 ? -1.011 9.928 0.183 1.00 94.25 170 GLY A O 1
ATOM 1436 N N . PHE A 1 171 ? 0.782 9.967 1.540 1.00 96.69 171 PHE A N 1
ATOM 1437 C CA . PHE A 1 171 ? 0.024 10.203 2.768 1.00 96.69 171 PHE A CA 1
ATOM 1438 C C . PHE A 1 171 ? -0.290 11.694 2.914 1.00 96.69 171 PHE A C 1
ATOM 1440 O O . PHE A 1 171 ? 0.605 12.541 2.963 1.00 96.69 171 PHE A O 1
ATOM 1447 N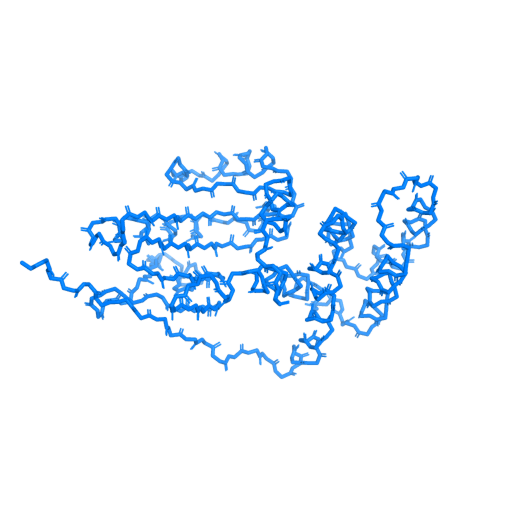 N . LYS A 1 172 ? -1.587 11.997 2.977 1.00 95.81 172 LYS A N 1
ATOM 1448 C CA . LYS A 1 172 ? -2.157 13.339 3.148 1.00 95.81 172 LYS A CA 1
ATOM 1449 C C . LYS A 1 172 ? -2.916 13.409 4.474 1.00 95.81 172 LYS A C 1
ATOM 1451 O O . LYS A 1 172 ? -3.254 12.372 5.040 1.00 95.81 172 LYS A O 1
ATOM 1456 N N . ASP A 1 173 ? -3.210 14.613 4.948 1.00 95.69 173 ASP A N 1
ATOM 1457 C CA . ASP A 1 173 ? -3.927 14.852 6.208 1.00 95.69 173 ASP A CA 1
ATOM 1458 C C . ASP A 1 173 ? -5.269 14.110 6.280 1.00 95.69 173 ASP A C 1
ATOM 1460 O O . ASP A 1 173 ? -5.556 13.436 7.267 1.00 95.69 173 ASP A O 1
ATOM 1464 N N . ASN A 1 174 ? -6.049 14.134 5.198 1.00 96.38 174 ASN A N 1
ATOM 1465 C CA . ASN A 1 174 ? -7.341 13.459 5.138 1.00 96.38 174 ASN A CA 1
ATOM 1466 C C . ASN A 1 174 ? -7.258 11.934 5.311 1.00 96.38 174 ASN A C 1
ATOM 1468 O O . ASN A 1 174 ? -8.193 11.328 5.832 1.00 96.38 174 AS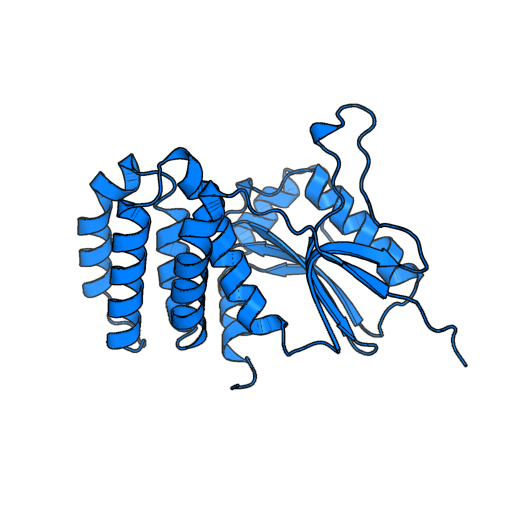N A O 1
ATOM 1472 N N . VAL A 1 175 ? -6.141 11.316 4.915 1.00 97.00 175 VAL A N 1
ATOM 1473 C CA . VAL A 1 175 ? -5.876 9.894 5.181 1.00 97.00 175 VAL A CA 1
ATOM 1474 C C . VAL A 1 175 ? -5.727 9.670 6.680 1.00 97.00 175 VAL A C 1
ATOM 1476 O O . VAL A 1 175 ? -6.376 8.794 7.239 1.00 97.00 175 VAL A O 1
ATOM 1479 N N . ILE A 1 176 ? -4.894 10.476 7.339 1.00 97.81 176 ILE A N 1
ATOM 1480 C CA . ILE A 1 176 ? -4.582 10.299 8.762 1.00 97.81 176 ILE A CA 1
ATOM 1481 C C . ILE A 1 176 ? -5.823 10.554 9.619 1.00 97.81 176 ILE A C 1
ATOM 1483 O O . ILE A 1 176 ? -6.128 9.756 10.504 1.00 97.81 176 ILE A O 1
ATOM 1487 N N . LYS A 1 177 ? -6.612 11.582 9.284 1.00 97.62 177 LYS A N 1
ATOM 1488 C CA . LYS A 1 177 ? -7.914 11.853 9.914 1.00 97.62 177 LYS A CA 1
ATOM 1489 C C . LYS A 1 177 ? -8.866 10.663 9.799 1.00 97.62 177 LYS A C 1
ATOM 1491 O O . LYS A 1 177 ? -9.446 10.245 10.799 1.00 97.62 177 LYS A O 1
ATOM 1496 N N . TYR A 1 178 ? -8.994 10.079 8.605 1.00 98.25 178 TYR A N 1
ATOM 1497 C CA . TYR A 1 178 ? -9.812 8.883 8.394 1.00 98.25 178 TYR A CA 1
ATOM 1498 C C . TYR A 1 178 ? -9.337 7.692 9.237 1.00 98.25 178 TYR A C 1
ATOM 1500 O O . TYR A 1 178 ? -10.144 7.083 9.940 1.00 98.25 178 TYR A O 1
ATOM 1508 N N . LEU A 1 179 ? -8.034 7.396 9.228 1.00 98.56 179 LEU A N 1
ATOM 1509 C CA . LEU A 1 179 ? -7.463 6.291 10.005 1.00 98.56 179 LEU A CA 1
ATOM 1510 C C . LEU A 1 179 ? -7.663 6.483 11.513 1.00 98.56 179 LEU A C 1
ATOM 1512 O O . LEU A 1 179 ? -7.972 5.524 12.218 1.00 98.56 179 LEU A O 1
ATOM 1516 N N . ASN A 1 180 ? -7.558 7.714 12.013 1.00 98.12 180 ASN A N 1
ATOM 1517 C CA . ASN A 1 180 ? -7.822 8.026 13.416 1.00 98.12 180 ASN A CA 1
ATOM 1518 C C . ASN A 1 180 ? -9.289 7.812 13.801 1.00 98.12 180 ASN A C 1
ATOM 1520 O O . ASN A 1 180 ? -9.558 7.245 14.862 1.00 98.12 180 ASN A O 1
ATOM 1524 N N . ILE A 1 181 ? -10.235 8.213 12.943 1.00 98.19 181 ILE A N 1
ATOM 1525 C CA . ILE A 1 181 ? -11.667 7.945 13.148 1.00 98.19 181 ILE A CA 1
ATOM 1526 C C . ILE A 1 181 ? -11.914 6.434 13.173 1.00 98.19 181 ILE A C 1
ATOM 1528 O O . ILE A 1 181 ? -12.541 5.938 14.108 1.00 98.19 181 ILE A O 1
ATOM 1532 N N . LEU A 1 182 ? -11.378 5.698 12.194 1.00 98.50 182 LEU A N 1
ATOM 1533 C CA . LEU A 1 182 ? -11.506 4.243 12.129 1.00 98.50 182 LEU A CA 1
ATOM 1534 C C . LEU A 1 182 ? -10.945 3.570 13.384 1.00 98.50 182 LEU A C 1
ATOM 1536 O O . LEU A 1 182 ? -11.630 2.754 13.996 1.00 98.50 182 LEU A O 1
ATOM 1540 N N . ASN A 1 183 ? -9.740 3.951 13.810 1.00 98.19 183 ASN A N 1
ATOM 1541 C CA . ASN A 1 183 ? -9.107 3.404 15.004 1.00 98.19 183 ASN A CA 1
ATOM 1542 C C . ASN A 1 183 ? -9.930 3.682 16.265 1.00 98.19 183 ASN A C 1
ATOM 1544 O O . ASN A 1 183 ? -10.167 2.773 17.060 1.00 98.19 183 ASN A O 1
ATOM 1548 N N . LYS A 1 184 ? -10.408 4.922 16.427 1.00 97.50 184 LYS A N 1
ATOM 1549 C CA . LYS A 1 184 ? -11.242 5.319 17.563 1.00 97.50 184 LYS A CA 1
ATOM 1550 C C . LYS A 1 184 ? -12.509 4.468 17.630 1.00 97.50 184 LYS A C 1
ATOM 1552 O O . LYS A 1 184 ? -12.733 3.803 18.638 1.00 97.50 184 LYS A O 1
ATOM 1557 N N . VAL A 1 185 ? -13.289 4.433 16.549 1.00 97.44 185 VAL A N 1
ATOM 1558 C CA . VAL A 1 185 ? -14.569 3.712 16.519 1.00 97.44 185 VAL A CA 1
ATOM 1559 C C . VAL A 1 185 ? -14.358 2.208 16.699 1.00 97.44 185 VAL A C 1
ATOM 1561 O O . VAL A 1 185 ? -15.087 1.576 17.464 1.00 97.44 185 VAL A O 1
ATOM 1564 N N . ALA A 1 186 ? -13.343 1.625 16.058 1.00 96.69 186 ALA A N 1
ATOM 1565 C CA . ALA A 1 186 ? -13.041 0.203 16.188 1.00 96.69 186 ALA A CA 1
ATOM 1566 C C . ALA A 1 186 ? -12.613 -0.188 17.616 1.00 96.69 186 ALA A C 1
ATOM 1568 O O . ALA A 1 186 ? -13.007 -1.248 18.109 1.00 96.69 186 ALA A O 1
ATOM 1569 N N . CYS A 1 187 ? -11.839 0.665 18.295 1.00 95.12 187 CYS A N 1
ATOM 1570 C CA . CYS A 1 187 ? -11.444 0.454 19.689 1.00 95.12 187 CYS A CA 1
ATOM 1571 C C . CYS A 1 187 ? -12.621 0.628 20.658 1.00 95.12 187 CYS A C 1
ATOM 1573 O O . CYS A 1 187 ? -12.816 -0.212 21.534 1.00 95.12 187 CYS A O 1
ATOM 1575 N N . GLU A 1 188 ? -13.424 1.683 20.492 1.00 95.94 188 GLU A N 1
ATOM 1576 C CA . GLU A 1 188 ? -14.593 1.962 21.341 1.00 95.94 188 GLU A CA 1
ATOM 1577 C C . GLU A 1 188 ? -15.635 0.839 21.264 1.00 95.94 188 GLU A C 1
ATOM 1579 O O . GLU A 1 188 ? -16.177 0.430 22.288 1.00 95.94 188 GLU A O 1
ATOM 1584 N N . ASN A 1 189 ? -15.846 0.274 20.070 1.00 95.88 189 ASN A N 1
ATOM 1585 C CA . ASN A 1 189 ? -16.761 -0.851 19.857 1.00 95.88 189 ASN A CA 1
ATOM 1586 C C . ASN A 1 189 ? -16.131 -2.224 20.144 1.00 95.88 189 ASN A C 1
ATOM 1588 O O . ASN A 1 189 ? -16.814 -3.236 20.011 1.00 95.88 189 ASN A O 1
ATOM 1592 N N . ARG A 1 190 ? -14.842 -2.275 20.521 1.00 95.06 190 ARG A N 1
ATOM 1593 C CA . ARG A 1 190 ? -14.100 -3.511 20.833 1.00 95.06 190 ARG A CA 1
ATOM 1594 C C . ARG A 1 190 ? -14.326 -4.611 19.793 1.00 95.06 190 ARG A C 1
ATOM 1596 O O . ARG A 1 190 ? -14.620 -5.754 20.137 1.00 95.06 190 ARG A O 1
ATOM 1603 N N . ILE A 1 191 ? -14.199 -4.259 18.512 1.00 95.69 191 ILE A N 1
ATOM 1604 C CA . ILE A 1 191 ? -14.564 -5.163 17.410 1.00 95.69 191 ILE A CA 1
ATOM 1605 C C . ILE A 1 191 ? -13.771 -6.482 17.428 1.00 95.69 191 ILE A C 1
ATOM 1607 O O . ILE A 1 191 ? -14.249 -7.510 16.946 1.00 95.69 191 ILE A O 1
ATOM 1611 N N . SER A 1 192 ? -12.573 -6.448 18.013 1.00 95.88 192 SER A N 1
ATOM 1612 C CA . SER A 1 192 ? -11.703 -7.596 18.247 1.00 95.88 192 SER A CA 1
ATOM 1613 C C . SER A 1 192 ? -10.857 -7.402 19.503 1.00 95.88 192 SER A C 1
ATOM 1615 O O . SER A 1 192 ? -10.685 -6.271 19.956 1.00 95.88 192 SER A O 1
ATOM 1617 N N . GLU A 1 193 ? -10.272 -8.485 20.023 1.00 95.38 193 GLU A N 1
ATOM 1618 C CA . GLU A 1 193 ? -9.319 -8.433 21.148 1.00 95.38 193 GLU A CA 1
ATOM 1619 C C . GLU A 1 193 ? -8.113 -7.534 20.842 1.00 95.38 193 GLU A C 1
ATOM 1621 O O . GLU A 1 193 ? -7.660 -6.778 21.702 1.00 95.38 193 GLU A O 1
ATOM 1626 N N . LYS A 1 194 ? -7.615 -7.586 19.599 1.00 96.88 194 LYS A N 1
ATOM 1627 C CA . LYS A 1 194 ? -6.544 -6.719 19.107 1.00 96.88 194 LYS A CA 1
ATOM 1628 C C . LYS A 1 194 ? -6.930 -6.046 17.795 1.00 96.88 194 LYS A C 1
ATOM 1630 O O . LYS A 1 194 ? -7.015 -6.702 16.762 1.00 96.88 194 LYS A O 1
ATOM 1635 N N . THR A 1 195 ? -7.060 -4.726 17.824 1.00 97.62 195 THR A N 1
ATOM 1636 C CA . THR A 1 195 ? -7.284 -3.902 16.631 1.00 97.62 195 THR A CA 1
ATOM 1637 C C . THR A 1 195 ? -6.010 -3.152 16.267 1.00 97.62 195 THR A C 1
ATOM 1639 O O . THR A 1 195 ? -5.377 -2.547 17.131 1.00 97.62 195 THR A O 1
ATOM 1642 N N . ILE A 1 196 ? -5.643 -3.182 14.990 1.00 98.44 196 ILE A N 1
ATOM 1643 C CA . ILE A 1 196 ? -4.522 -2.428 14.434 1.00 98.44 196 ILE A CA 1
ATOM 1644 C C . ILE A 1 196 ? -5.039 -1.574 13.281 1.00 98.44 196 ILE A C 1
ATOM 1646 O O . ILE A 1 196 ? -5.699 -2.081 12.376 1.00 98.44 196 ILE A O 1
ATOM 1650 N N . VAL A 1 197 ? -4.702 -0.288 13.294 1.00 98.69 197 VAL A N 1
ATOM 1651 C CA . VAL A 1 197 ? -4.919 0.621 12.166 1.00 98.69 197 VAL A CA 1
ATOM 1652 C C . VAL A 1 197 ? -3.591 1.277 11.829 1.00 98.69 197 VAL A C 1
ATOM 1654 O O . VAL A 1 197 ? -2.888 1.722 12.737 1.00 98.69 197 VAL A O 1
ATOM 1657 N N . GLY A 1 198 ? -3.215 1.334 10.554 1.00 98.50 198 GLY A N 1
ATOM 1658 C CA . GLY A 1 198 ? -1.872 1.774 10.203 1.00 98.50 198 GLY A CA 1
ATOM 1659 C C . GLY A 1 198 ? -1.649 2.260 8.778 1.00 98.50 198 GLY A C 1
ATOM 1660 O O . GLY A 1 198 ? -2.530 2.262 7.923 1.00 98.50 198 GLY A O 1
ATOM 1661 N N . CYS A 1 199 ? -0.408 2.671 8.545 1.00 98.62 199 CYS A N 1
ATOM 1662 C CA . CYS A 1 199 ? 0.123 3.129 7.271 1.00 98.62 199 CYS A CA 1
ATOM 1663 C C . CYS A 1 199 ? 1.245 2.192 6.812 1.00 98.62 199 CYS A C 1
ATOM 1665 O O . CYS A 1 199 ? 2.169 1.895 7.577 1.00 98.62 199 CYS A O 1
ATOM 1667 N N . MET A 1 200 ? 1.210 1.793 5.542 1.00 98.69 200 MET A N 1
ATOM 1668 C CA . MET A 1 200 ? 2.232 0.958 4.914 1.00 98.69 200 MET A CA 1
ATOM 1669 C C . MET A 1 200 ? 2.916 1.679 3.753 1.00 98.69 200 MET A C 1
ATOM 1671 O O . MET A 1 200 ? 2.259 2.294 2.911 1.00 98.69 200 MET A O 1
ATOM 1675 N N . THR A 1 201 ? 4.243 1.563 3.662 1.00 98.62 201 THR A N 1
ATOM 1676 C CA . THR A 1 201 ? 5.006 2.088 2.524 1.00 98.62 201 THR A CA 1
ATOM 1677 C C . THR A 1 201 ? 6.157 1.189 2.089 1.00 98.62 201 THR A C 1
ATOM 1679 O O . THR A 1 201 ? 6.802 0.543 2.914 1.00 98.62 201 THR A O 1
ATOM 1682 N N . LEU A 1 202 ? 6.462 1.193 0.786 1.00 98.38 202 LEU A N 1
ATOM 1683 C CA . LEU A 1 202 ? 7.636 0.511 0.225 1.00 98.38 202 LEU A CA 1
ATOM 1684 C C . LEU A 1 202 ? 8.950 1.246 0.524 1.00 98.38 202 LEU A C 1
ATOM 1686 O O . LEU A 1 202 ? 10.034 0.765 0.195 1.00 98.38 202 LEU A O 1
ATOM 1690 N N . GLU A 1 203 ? 8.875 2.409 1.159 1.00 97.81 203 GLU A N 1
ATOM 1691 C CA . GLU A 1 203 ? 10.027 3.160 1.627 1.00 97.81 203 GLU A CA 1
ATOM 1692 C C . GLU A 1 203 ? 10.362 2.840 3.098 1.00 97.81 203 GLU A C 1
ATOM 1694 O O . GLU A 1 203 ? 9.801 1.933 3.707 1.00 97.81 203 GLU A O 1
ATOM 1699 N N . THR A 1 204 ? 11.333 3.522 3.709 1.00 97.81 204 THR A N 1
ATOM 1700 C CA . THR A 1 204 ? 11.707 3.230 5.102 1.00 97.81 204 THR A CA 1
ATOM 1701 C C . THR A 1 204 ? 10.678 3.782 6.090 1.00 97.81 204 THR A C 1
ATOM 1703 O O . THR A 1 204 ? 10.151 4.883 5.915 1.00 97.81 204 THR A O 1
ATOM 1706 N N . LYS A 1 205 ? 10.468 3.071 7.207 1.00 98.00 205 LYS A N 1
ATOM 1707 C CA . LYS A 1 205 ? 9.611 3.527 8.315 1.00 98.00 205 LYS A CA 1
ATOM 1708 C C . LYS A 1 205 ? 10.015 4.905 8.841 1.00 98.00 205 LYS A C 1
ATOM 1710 O O . LYS A 1 205 ? 9.161 5.680 9.254 1.00 98.00 205 LYS A O 1
ATOM 1715 N N . ASN A 1 206 ? 11.308 5.238 8.807 1.00 97.94 206 ASN A N 1
ATOM 1716 C CA . ASN A 1 206 ? 11.782 6.557 9.219 1.00 97.94 206 ASN A CA 1
ATOM 1717 C C . ASN A 1 206 ? 11.304 7.675 8.279 1.00 97.94 206 ASN A C 1
ATOM 1719 O O . ASN A 1 206 ? 10.840 8.704 8.757 1.00 97.94 206 ASN A O 1
ATOM 1723 N N . LYS A 1 207 ? 11.356 7.469 6.956 1.00 97.69 207 LYS A N 1
ATOM 1724 C CA . LYS A 1 207 ? 10.823 8.448 5.996 1.00 97.69 207 LYS A CA 1
ATOM 1725 C C . LYS A 1 207 ? 9.309 8.618 6.148 1.00 97.69 207 LYS A C 1
ATOM 1727 O O . LYS A 1 207 ? 8.830 9.746 6.113 1.00 97.69 207 LYS A O 1
ATOM 1732 N N . LEU A 1 208 ? 8.581 7.529 6.416 1.00 97.50 208 LEU A N 1
ATOM 1733 C CA . LEU A 1 208 ? 7.160 7.599 6.769 1.00 97.50 208 LEU A CA 1
ATOM 1734 C C . LEU A 1 208 ? 6.930 8.439 8.033 1.00 97.50 208 LEU A C 1
ATOM 1736 O O . LEU A 1 208 ? 6.143 9.376 8.001 1.00 97.50 208 LEU A O 1
ATOM 1740 N N . LYS A 1 209 ? 7.665 8.176 9.120 1.00 97.06 209 LYS A N 1
ATOM 1741 C CA . LYS A 1 209 ? 7.582 8.972 10.357 1.00 97.06 209 LYS A CA 1
ATOM 1742 C C . LYS A 1 209 ? 7.844 10.460 10.120 1.00 97.06 209 LYS A C 1
ATOM 1744 O O . LYS A 1 209 ? 7.120 11.285 10.659 1.00 97.06 209 LYS A O 1
ATOM 1749 N N . ILE A 1 210 ? 8.869 10.803 9.337 1.00 96.44 210 ILE A N 1
ATOM 1750 C CA . ILE A 1 210 ? 9.187 12.200 9.005 1.00 96.44 210 ILE A CA 1
ATOM 1751 C C . ILE A 1 210 ? 8.009 12.843 8.274 1.00 96.44 210 ILE A C 1
ATOM 1753 O O . ILE A 1 210 ? 7.552 13.903 8.689 1.00 96.44 210 ILE A O 1
ATOM 1757 N N . LYS A 1 211 ? 7.470 12.172 7.250 1.00 96.25 211 LYS A N 1
ATOM 1758 C CA . LYS A 1 211 ? 6.306 12.661 6.511 1.00 96.25 211 LYS A CA 1
ATOM 1759 C C . LYS A 1 211 ? 5.101 12.892 7.420 1.00 96.25 211 LYS A C 1
ATOM 1761 O O . LYS A 1 211 ? 4.483 13.945 7.334 1.00 96.25 211 LYS A O 1
ATOM 1766 N N . LEU A 1 212 ? 4.783 11.940 8.294 1.00 95.25 212 LEU A N 1
ATOM 1767 C CA . LEU A 1 212 ? 3.621 12.050 9.177 1.00 95.25 212 LEU A CA 1
ATOM 1768 C C . LEU A 1 212 ? 3.784 13.111 10.267 1.00 95.25 212 LEU A C 1
ATOM 1770 O O . LEU A 1 212 ? 2.779 13.607 10.738 1.00 95.25 212 LEU A O 1
ATOM 1774 N N . ARG A 1 213 ? 5.009 13.505 10.641 1.00 94.06 213 ARG A N 1
ATOM 1775 C CA . ARG A 1 213 ? 5.232 14.660 11.534 1.00 94.06 213 ARG A CA 1
ATOM 1776 C C . ARG A 1 213 ? 4.974 16.005 10.857 1.00 94.06 213 ARG A C 1
ATOM 1778 O O . ARG A 1 213 ? 4.730 16.982 11.548 1.00 94.06 213 ARG A O 1
ATOM 1785 N N . MET A 1 214 ? 5.098 16.065 9.531 1.00 93.44 214 MET A N 1
ATOM 1786 C CA . MET A 1 214 ? 4.805 17.275 8.751 1.00 93.44 214 MET A CA 1
ATOM 1787 C C . MET A 1 214 ? 3.308 17.438 8.480 1.00 93.44 214 MET A C 1
ATOM 1789 O O . MET A 1 214 ? 2.862 18.514 8.102 1.00 93.44 214 MET A O 1
ATOM 1793 N N . ILE A 1 215 ? 2.549 16.353 8.614 1.00 88.44 215 ILE A N 1
ATOM 1794 C CA . ILE A 1 215 ? 1.096 16.383 8.634 1.00 88.44 215 ILE A CA 1
ATOM 1795 C C . ILE A 1 215 ? 0.744 16.697 10.088 1.00 88.44 215 ILE A C 1
ATOM 1797 O O . ILE A 1 215 ? 1.104 15.926 10.967 1.00 88.44 215 ILE A O 1
ATOM 1801 N N . GLU A 1 216 ? 0.097 17.823 10.367 1.00 83.31 216 GLU A N 1
ATOM 1802 C CA . GLU A 1 216 ? -0.243 18.273 11.731 1.00 83.31 216 GLU A CA 1
ATOM 1803 C C . GLU A 1 216 ? -1.361 17.425 12.385 1.00 83.31 216 GLU A C 1
ATOM 1805 O O . GLU A 1 216 ? -2.202 17.921 13.124 1.00 83.31 216 GLU A O 1
ATOM 1810 N N . GLU A 1 217 ? -1.376 16.121 12.108 1.00 89.19 217 GLU A N 1
ATOM 1811 C CA . GLU A 1 217 ? -2.341 15.141 12.585 1.00 89.19 217 GLU A CA 1
ATOM 1812 C C . GLU A 1 217 ? -1.645 14.107 13.471 1.00 89.19 217 GLU A C 1
ATOM 1814 O O . GLU A 1 217 ? -0.571 13.589 13.146 1.00 89.19 217 GLU A O 1
ATOM 1819 N N . ASP A 1 218 ? -2.280 13.758 14.589 1.00 90.00 218 ASP A N 1
ATOM 1820 C CA . ASP A 1 218 ? -1.732 12.767 15.511 1.00 90.00 218 ASP A CA 1
ATOM 1821 C C . ASP A 1 218 ? -1.702 11.377 14.859 1.00 90.00 218 ASP A C 1
ATOM 1823 O O . ASP A 1 218 ? -2.735 10.767 14.603 1.00 90.00 218 ASP A O 1
ATOM 1827 N N . SER A 1 219 ? -0.504 10.853 14.608 1.00 92.50 219 SER A N 1
ATOM 1828 C CA . SER A 1 219 ? -0.283 9.500 14.082 1.00 92.50 219 SER A CA 1
ATOM 1829 C C . SER A 1 219 ? 0.262 8.531 15.138 1.00 92.50 219 SER A C 1
ATOM 1831 O O . SER A 1 219 ? 0.637 7.407 14.808 1.00 92.50 219 SER A O 1
ATOM 1833 N N . SER A 1 220 ? 0.308 8.932 16.414 1.00 92.81 220 SER A N 1
ATOM 1834 C CA . SER A 1 220 ? 0.926 8.153 17.500 1.00 92.81 220 SER A CA 1
ATOM 1835 C C . SER A 1 220 ? 0.244 6.810 17.767 1.00 92.81 220 SER A C 1
ATOM 1837 O O . SER A 1 220 ? 0.901 5.859 18.192 1.00 92.81 220 SER A O 1
ATOM 1839 N N . LYS A 1 221 ? -1.061 6.720 17.489 1.00 95.00 221 LYS A N 1
ATOM 1840 C CA . LYS A 1 221 ? -1.872 5.506 17.658 1.00 95.00 221 LYS A CA 1
ATOM 1841 C C . LYS A 1 221 ? -1.904 4.614 16.416 1.00 95.00 221 LYS A C 1
ATOM 1843 O O . LYS A 1 221 ? -2.540 3.565 16.458 1.00 95.00 221 LYS A O 1
ATOM 1848 N N . LEU A 1 222 ? -1.266 5.033 15.323 1.00 97.88 222 LEU A N 1
ATOM 1849 C CA . LEU A 1 222 ? -1.249 4.291 14.068 1.00 97.88 222 LEU A CA 1
ATOM 1850 C C . LEU A 1 222 ? -0.000 3.413 13.978 1.00 97.88 222 LEU A C 1
ATOM 1852 O O . LEU A 1 222 ? 1.117 3.843 14.279 1.00 97.88 222 LEU A O 1
ATOM 1856 N N . GLU A 1 223 ? -0.169 2.183 13.505 1.00 98.44 223 GLU A N 1
ATOM 1857 C CA . GLU A 1 223 ? 0.965 1.330 13.177 1.00 98.44 223 GLU A CA 1
ATOM 1858 C C . GLU A 1 223 ? 1.645 1.825 11.895 1.00 98.44 223 GLU A C 1
ATOM 1860 O O . GLU A 1 223 ? 1.006 2.073 10.877 1.00 98.44 223 GLU A O 1
ATOM 1865 N N . LEU A 1 224 ? 2.969 1.980 11.940 1.00 98.44 224 LEU A N 1
ATOM 1866 C CA . LEU A 1 224 ? 3.764 2.449 10.806 1.00 98.44 224 LEU A CA 1
ATOM 1867 C C . LEU A 1 224 ? 4.679 1.331 10.322 1.00 98.44 224 LEU A C 1
ATOM 1869 O O . LEU A 1 224 ? 5.571 0.897 11.063 1.00 98.44 224 LEU A O 1
ATOM 1873 N N . LEU A 1 225 ? 4.496 0.917 9.072 1.00 98.56 225 LEU A N 1
ATOM 1874 C CA . LEU A 1 225 ? 5.228 -0.181 8.452 1.00 98.56 225 LEU A CA 1
ATOM 1875 C C . LEU A 1 225 ? 5.958 0.333 7.214 1.00 98.56 225 LEU A C 1
ATOM 1877 O O . LEU A 1 225 ? 5.348 0.786 6.246 1.00 98.56 225 LEU A O 1
ATOM 1881 N N . GLY A 1 226 ? 7.286 0.289 7.260 1.00 98.38 226 GLY A N 1
ATOM 1882 C CA . GLY A 1 226 ? 8.118 0.510 6.090 1.00 98.38 226 GLY A CA 1
ATOM 1883 C C . GLY A 1 226 ? 8.549 -0.811 5.471 1.00 98.38 226 GLY A C 1
ATOM 1884 O O . GLY A 1 226 ? 8.244 -1.899 5.956 1.00 98.38 226 GLY A O 1
ATOM 1885 N N . ARG A 1 227 ? 9.357 -0.714 4.421 1.00 97.62 227 ARG A N 1
ATOM 1886 C CA . ARG A 1 227 ? 9.888 -1.845 3.655 1.00 97.62 227 ARG A CA 1
ATOM 1887 C C . ARG A 1 227 ? 10.425 -2.993 4.507 1.00 97.62 227 ARG A C 1
ATOM 1889 O O . ARG A 1 227 ? 10.179 -4.145 4.178 1.00 97.62 227 ARG A O 1
ATOM 1896 N N . ASN A 1 228 ? 11.170 -2.703 5.573 1.00 96.62 228 ASN A N 1
ATOM 1897 C CA . ASN A 1 228 ? 11.770 -3.749 6.404 1.00 96.62 228 ASN A CA 1
ATOM 1898 C C . ASN A 1 228 ? 10.707 -4.510 7.205 1.00 96.62 228 ASN A C 1
ATOM 1900 O O . ASN A 1 228 ? 10.764 -5.734 7.283 1.00 96.62 228 ASN A O 1
ATOM 1904 N N . GLU A 1 229 ? 9.730 -3.797 7.768 1.00 97.69 229 GLU A N 1
ATOM 1905 C CA . GLU A 1 229 ? 8.601 -4.408 8.463 1.00 97.69 229 GLU A CA 1
ATOM 1906 C C . GLU A 1 229 ? 7.750 -5.240 7.496 1.00 97.69 229 GLU A C 1
ATOM 1908 O O . GLU A 1 229 ? 7.432 -6.385 7.802 1.00 97.69 229 GLU A O 1
ATOM 1913 N N . LEU A 1 230 ? 7.484 -4.724 6.291 1.00 97.19 230 LEU A N 1
ATOM 1914 C CA . LEU A 1 230 ? 6.763 -5.450 5.239 1.00 97.19 230 LEU A CA 1
ATOM 1915 C C . LEU A 1 230 ? 7.500 -6.727 4.810 1.00 97.19 230 LEU A C 1
ATOM 1917 O O . LEU A 1 230 ? 6.894 -7.788 4.706 1.00 97.19 230 LEU A O 1
ATOM 1921 N N . MET A 1 231 ? 8.822 -6.666 4.627 1.00 94.69 231 MET A N 1
ATOM 1922 C CA . MET A 1 231 ? 9.628 -7.860 4.348 1.00 94.69 231 MET A CA 1
ATOM 1923 C C . MET A 1 231 ? 9.531 -8.896 5.471 1.00 94.69 231 MET A C 1
ATOM 1925 O O . MET A 1 231 ? 9.564 -10.093 5.198 1.00 94.69 231 MET A O 1
ATOM 1929 N N . ASN A 1 232 ? 9.448 -8.460 6.729 1.00 94.06 232 ASN A N 1
ATOM 1930 C CA . ASN A 1 232 ? 9.285 -9.373 7.856 1.00 94.06 232 ASN A CA 1
ATOM 1931 C C . ASN A 1 232 ? 7.886 -9.992 7.878 1.00 94.06 232 ASN A C 1
ATOM 1933 O O . ASN A 1 232 ? 7.784 -11.188 8.120 1.00 94.06 232 ASN A O 1
ATOM 1937 N N . ILE A 1 233 ? 6.843 -9.220 7.567 1.00 93.38 233 ILE A N 1
ATOM 1938 C CA . ILE A 1 233 ? 5.465 -9.712 7.433 1.00 93.38 233 ILE A CA 1
ATOM 1939 C C . ILE A 1 233 ? 5.399 -10.823 6.372 1.00 93.38 233 ILE A C 1
ATOM 1941 O O . ILE A 1 233 ? 4.999 -11.943 6.679 1.00 93.38 233 ILE A O 1
ATOM 1945 N N . LEU A 1 234 ? 5.917 -10.568 5.166 1.00 92.62 234 LEU A N 1
ATOM 1946 C CA . LEU A 1 234 ? 5.857 -11.530 4.059 1.00 92.62 234 LEU A CA 1
ATOM 1947 C C . LEU A 1 234 ? 6.669 -12.817 4.300 1.00 92.62 234 LEU A C 1
ATOM 1949 O O . LEU A 1 234 ? 6.329 -13.865 3.763 1.00 92.62 234 LEU A O 1
ATOM 1953 N N . LYS A 1 235 ? 7.734 -12.776 5.113 1.00 87.94 235 LYS A N 1
ATOM 1954 C CA . LYS A 1 235 ? 8.518 -13.979 5.465 1.00 87.94 235 LYS A CA 1
ATOM 1955 C C . LYS A 1 235 ? 7.768 -14.963 6.360 1.00 87.94 235 LYS A C 1
ATOM 1957 O O . LYS A 1 235 ? 8.136 -16.131 6.385 1.00 87.94 235 LYS A O 1
ATOM 1962 N N . HIS A 1 236 ? 6.783 -14.485 7.115 1.00 74.56 236 HIS A N 1
ATOM 1963 C CA . HIS A 1 236 ? 6.007 -15.299 8.051 1.00 74.56 236 HIS A CA 1
ATOM 1964 C C . HIS A 1 236 ? 4.613 -15.621 7.499 1.00 74.56 236 HIS A C 1
ATOM 1966 O O . HIS A 1 236 ? 3.728 -15.997 8.267 1.00 74.56 236 HIS A O 1
ATOM 1972 N N . SER A 1 237 ? 4.406 -15.476 6.183 1.00 61.31 237 SER A N 1
ATOM 1973 C CA . SER A 1 237 ? 3.206 -15.992 5.526 1.00 61.31 237 SER A CA 1
ATOM 1974 C C . SER A 1 237 ? 3.067 -17.487 5.819 1.00 61.31 237 SER A C 1
ATOM 1976 O O . SER A 1 237 ? 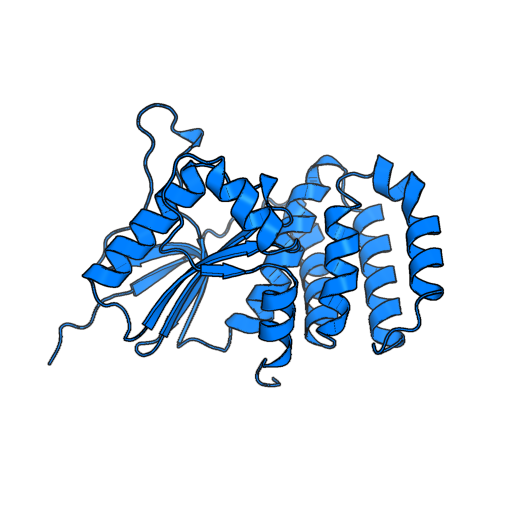4.031 -18.225 5.588 1.00 61.31 237 SER A O 1
ATOM 1978 N N . PRO A 1 238 ? 1.896 -17.967 6.273 1.00 50.53 238 PRO A N 1
ATOM 1979 C CA . PRO A 1 238 ? 1.597 -19.385 6.166 1.00 50.53 238 PRO A CA 1
ATOM 1980 C C . PRO A 1 238 ? 1.709 -19.749 4.683 1.00 50.53 238 PRO A C 1
ATOM 1982 O O . PRO A 1 238 ? 1.095 -19.101 3.834 1.00 50.53 238 PRO A O 1
ATOM 1985 N N . LEU A 1 239 ? 2.576 -20.712 4.368 1.00 43.25 239 LEU A N 1
ATOM 1986 C CA . LEU A 1 239 ? 2.645 -21.293 3.031 1.00 43.25 239 LEU A CA 1
ATOM 1987 C C . LEU A 1 239 ? 1.229 -21.763 2.669 1.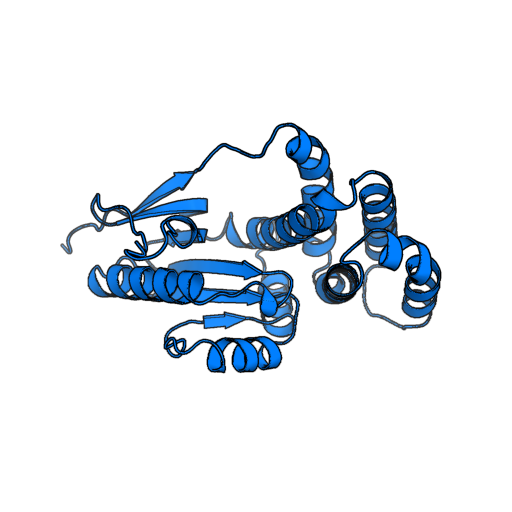00 43.25 239 LEU A C 1
ATOM 1989 O O . LEU A 1 239 ? 0.609 -22.473 3.463 1.00 43.25 239 LEU A O 1
ATOM 1993 N N . ILE A 1 240 ? 0.723 -21.286 1.529 1.00 42.12 240 ILE A N 1
ATOM 1994 C CA . ILE A 1 240 ? -0.520 -21.774 0.916 1.00 42.12 240 ILE A CA 1
ATOM 1995 C C . ILE A 1 240 ? -0.314 -23.232 0.510 1.00 42.12 240 ILE A C 1
ATOM 1997 O O . ILE A 1 240 ? 0.759 -23.516 -0.074 1.00 42.12 240 ILE A O 1
#

Sequence (240 aa):
MGDICDVKFQELDYLPIDIRYFDKRARNIASIVNEDPKLLKVLSEFLLLFTNKINFKSRFKKWKEELQLIKRPHNKDNMDKLISELYDSYNVVKDYHIDKFRGLIFEYVMENHYKHMYNRFSKGCKVIINGTEIKYLCVEDENKNRNTIDIAGYSRTKSEFYELKVGPDGFKDNVIKYLNILNKVACENRISEKTIVGCMTLETKNKLKIKLRMIEEDSSKLELLGRNELMNILKHSPLI

Radius of gyration: 18.46 Å; chains: 1; bounding box: 51×45×49 Å

pLDDT: mean 91.73, std 10.58, range [42.12, 98.69]